Protein AF-A0A952DBK5-F1 (afdb_monomer_lite)

Radius of gyration: 50.49 Å; chains: 1; bounding box: 129×72×141 Å

Structure (mmCIF, N/CA/C/O backbone):
data_AF-A0A952DBK5-F1
#
_entry.id   AF-A0A952DBK5-F1
#
loop_
_atom_site.group_PDB
_atom_site.id
_atom_site.type_symbol
_atom_site.label_atom_id
_atom_site.label_alt_id
_atom_site.label_comp_id
_atom_site.label_asym_id
_atom_site.label_entity_id
_atom_site.label_seq_id
_atom_site.pdbx_PDB_ins_code
_atom_site.Cartn_x
_atom_site.Cartn_y
_atom_site.Cartn_z
_atom_site.occupancy
_atom_site.B_iso_or_equiv
_atom_site.auth_seq_id
_atom_site.auth_comp_id
_atom_site.auth_asym_id
_atom_site.auth_atom_id
_atom_site.pdbx_PDB_model_num
ATOM 1 N N . MET A 1 1 ? 66.108 43.628 -49.801 1.00 41.47 1 MET A N 1
ATOM 2 C CA . MET A 1 1 ? 64.699 44.074 -49.756 1.00 41.47 1 MET A CA 1
ATOM 3 C C . MET A 1 1 ? 63.829 42.826 -49.891 1.00 41.47 1 MET A C 1
ATOM 5 O O . MET A 1 1 ? 63.919 42.181 -50.929 1.00 41.47 1 MET A O 1
ATOM 9 N N . PRO A 1 2 ? 63.141 42.400 -48.818 1.00 45.59 2 PRO A N 1
ATOM 10 C CA . PRO A 1 2 ? 62.450 41.110 -48.731 1.00 45.59 2 PRO A CA 1
ATOM 11 C C . PRO A 1 2 ? 61.094 41.139 -49.450 1.00 45.59 2 PRO A C 1
ATOM 13 O O . PRO A 1 2 ? 60.357 42.114 -49.331 1.00 45.59 2 PRO A O 1
ATOM 16 N N . GLN A 1 3 ? 60.759 40.067 -50.173 1.00 47.12 3 GLN A N 1
ATOM 17 C CA . GLN A 1 3 ? 59.401 39.839 -50.665 1.00 47.12 3 GLN A CA 1
ATOM 18 C C . GLN A 1 3 ? 58.605 39.090 -49.595 1.00 47.12 3 GLN A C 1
ATOM 20 O O . GLN A 1 3 ? 58.976 37.994 -49.179 1.00 47.12 3 GLN A O 1
ATOM 25 N N . SER A 1 4 ? 57.529 39.719 -49.132 1.00 51.00 4 SER A N 1
ATOM 26 C CA . SER A 1 4 ? 56.553 39.157 -48.208 1.00 51.00 4 SER A CA 1
ATOM 27 C C . SER A 1 4 ? 55.756 38.054 -48.904 1.00 51.00 4 SER A C 1
ATOM 29 O O . SER A 1 4 ? 54.923 38.330 -49.764 1.00 51.00 4 SER A O 1
ATOM 31 N N . SER A 1 5 ? 55.987 36.798 -48.531 1.00 52.44 5 SER A N 1
ATOM 32 C CA . SER A 1 5 ? 55.077 35.703 -48.859 1.00 52.44 5 SER A CA 1
ATOM 33 C C . SER A 1 5 ? 53.849 35.800 -47.953 1.00 52.44 5 SER A C 1
ATOM 35 O O . SER A 1 5 ? 53.935 35.572 -46.747 1.00 52.44 5 SER A O 1
ATOM 37 N N . VAL A 1 6 ? 52.716 36.178 -48.542 1.00 47.66 6 VAL A N 1
ATOM 38 C CA . VAL A 1 6 ? 51.399 36.154 -47.902 1.00 47.66 6 VAL A CA 1
ATOM 39 C C . VAL A 1 6 ? 50.989 34.691 -47.728 1.00 47.66 6 VAL A C 1
ATOM 41 O O . VAL A 1 6 ? 50.649 34.013 -48.695 1.00 47.66 6 VAL A O 1
ATOM 44 N N . THR A 1 7 ? 51.055 34.198 -46.494 1.00 51.88 7 THR A N 1
ATOM 45 C CA . THR A 1 7 ? 50.475 32.915 -46.085 1.00 51.88 7 THR A CA 1
ATOM 46 C C . THR A 1 7 ? 48.958 33.009 -46.211 1.00 51.88 7 THR A C 1
ATOM 48 O O . THR A 1 7 ? 48.314 33.767 -45.491 1.00 51.88 7 THR A O 1
ATOM 51 N N . SER A 1 8 ? 48.379 32.260 -47.147 1.00 52.06 8 SER A N 1
ATOM 52 C CA . SER A 1 8 ? 46.935 32.046 -47.209 1.00 52.06 8 SER A CA 1
ATOM 53 C C . SER A 1 8 ? 46.523 31.146 -46.043 1.00 52.06 8 SER A C 1
ATOM 55 O O . SER A 1 8 ? 46.765 29.942 -46.066 1.00 52.06 8 SER A O 1
ATOM 57 N N . GLU A 1 9 ? 45.936 31.733 -45.003 1.00 45.31 9 GLU A N 1
ATOM 58 C CA . GLU A 1 9 ? 45.300 30.995 -43.914 1.00 45.31 9 GLU A CA 1
ATOM 59 C C . GLU A 1 9 ? 43.987 30.404 -44.441 1.00 45.31 9 GLU A C 1
ATOM 61 O O . GLU A 1 9 ? 42.985 31.089 -44.643 1.00 45.31 9 GLU A O 1
ATOM 66 N N . GLN A 1 10 ? 44.040 29.119 -44.772 1.00 49.84 10 GLN A N 1
ATOM 67 C CA . GLN A 1 10 ? 42.889 28.342 -45.198 1.00 49.84 10 GLN A CA 1
ATOM 68 C C . GLN A 1 10 ? 42.014 28.075 -43.958 1.00 49.84 10 GLN A C 1
ATOM 70 O O . GLN A 1 10 ? 42.530 27.543 -42.972 1.00 49.84 10 GLN A O 1
ATOM 75 N N . PRO A 1 11 ? 40.717 28.437 -43.957 1.00 48.66 11 PRO A N 1
ATOM 76 C CA . PRO A 1 11 ? 39.858 28.239 -42.798 1.00 48.66 11 PRO A CA 1
ATOM 77 C C . PRO A 1 11 ? 39.737 26.742 -42.514 1.00 48.66 11 PRO A C 1
ATOM 79 O O . PRO A 1 11 ? 39.247 25.975 -43.347 1.00 48.66 11 PRO A O 1
ATOM 82 N N . GLY A 1 12 ? 40.217 26.328 -41.340 1.00 51.00 12 GLY A N 1
ATOM 83 C CA . GLY A 1 12 ? 40.096 24.959 -40.863 1.00 51.00 12 GLY A CA 1
ATOM 84 C C . GLY A 1 12 ? 38.629 24.552 -40.838 1.00 51.00 12 GLY A C 1
ATOM 85 O O . GLY A 1 12 ? 37.838 25.072 -40.054 1.00 51.00 12 GLY A O 1
ATOM 86 N N . THR A 1 13 ? 38.253 23.619 -41.707 1.00 47.03 13 THR A N 1
ATOM 87 C CA . THR A 1 13 ? 36.990 22.895 -41.587 1.00 47.03 13 THR A CA 1
ATOM 88 C C . THR A 1 13 ? 36.955 22.237 -40.207 1.00 47.03 13 THR A C 1
ATOM 90 O O . THR A 1 13 ? 37.884 21.483 -39.903 1.00 47.03 13 THR A O 1
ATOM 93 N N . PRO A 1 14 ? 35.939 22.486 -39.361 1.00 57.50 14 PRO A N 1
ATOM 94 C CA . PRO A 1 14 ? 35.816 21.773 -38.100 1.00 57.50 14 PRO A CA 1
ATOM 95 C C . PRO A 1 14 ? 35.666 20.285 -38.416 1.00 57.50 14 PRO A C 1
ATOM 97 O O . PRO A 1 14 ? 34.669 19.862 -39.003 1.00 57.50 14 PRO A O 1
ATOM 100 N N . THR A 1 15 ? 36.682 19.493 -38.074 1.00 53.06 15 THR A N 1
ATOM 101 C CA . THR A 1 15 ? 36.635 18.035 -38.173 1.00 53.06 15 THR A CA 1
ATOM 102 C C . THR A 1 15 ? 35.393 17.562 -37.418 1.00 53.06 15 THR A C 1
ATOM 104 O O . THR A 1 15 ? 35.263 17.886 -36.232 1.00 53.06 15 THR A O 1
ATOM 107 N N . PRO A 1 16 ? 34.462 16.825 -38.048 1.00 56.53 16 PRO A N 1
ATOM 108 C CA . PRO A 1 16 ? 33.326 16.272 -37.332 1.00 56.53 16 PRO A CA 1
ATOM 109 C C . PRO A 1 16 ? 33.882 15.333 -36.265 1.00 56.53 16 PRO A C 1
ATOM 111 O O . PRO A 1 16 ? 34.469 14.302 -36.589 1.00 56.53 16 PRO A O 1
ATOM 114 N N . GLN A 1 17 ? 33.748 15.701 -34.991 1.00 52.59 17 GLN A N 1
ATOM 115 C CA . GLN A 1 17 ? 33.993 14.775 -33.893 1.00 52.59 17 GLN A CA 1
ATOM 116 C C . GLN A 1 17 ? 33.041 13.599 -34.110 1.00 52.59 17 GLN A C 1
ATOM 118 O O . GLN A 1 17 ? 31.820 13.747 -34.004 1.00 52.59 17 GLN A O 1
ATOM 123 N N . ALA A 1 18 ? 33.595 12.459 -34.519 1.00 52.66 18 ALA A N 1
ATOM 124 C CA . ALA A 1 18 ? 32.842 11.236 -34.710 1.00 52.66 18 ALA A CA 1
ATOM 125 C C . ALA A 1 18 ? 32.194 10.890 -33.368 1.00 52.66 18 ALA A C 1
ATOM 127 O O . ALA A 1 18 ? 32.879 10.507 -32.423 1.00 52.66 18 ALA A O 1
ATOM 128 N N . ARG A 1 19 ? 30.875 11.077 -33.262 1.00 57.06 19 ARG A N 1
ATOM 129 C CA . ARG A 1 19 ? 30.111 10.597 -32.112 1.00 57.06 19 ARG A CA 1
ATOM 130 C C . ARG A 1 19 ? 30.217 9.077 -32.148 1.00 57.06 19 ARG A C 1
ATOM 132 O O . ARG A 1 19 ? 29.571 8.441 -32.979 1.00 57.06 19 ARG A O 1
ATOM 139 N N . THR A 1 20 ? 31.075 8.501 -31.315 1.00 68.06 20 THR A N 1
ATOM 140 C CA . THR A 1 20 ? 31.113 7.055 -31.098 1.00 68.06 20 THR A CA 1
ATOM 141 C C . THR A 1 20 ? 29.721 6.620 -30.662 1.00 68.06 20 THR A C 1
ATOM 143 O O . THR A 1 20 ? 29.175 7.160 -29.699 1.00 68.06 20 THR A O 1
ATOM 146 N N . ALA A 1 21 ? 29.110 5.708 -31.420 1.00 71.44 21 ALA A N 1
ATOM 147 C CA . ALA A 1 21 ? 27.823 5.139 -31.048 1.00 71.44 21 ALA A CA 1
ATOM 148 C C . ALA A 1 21 ? 27.949 4.466 -29.667 1.00 71.44 21 ALA A C 1
ATOM 150 O O . ALA A 1 21 ? 28.986 3.849 -29.405 1.00 71.44 21 ALA A O 1
ATOM 151 N N . PRO A 1 22 ? 26.935 4.586 -28.791 1.00 74.00 22 PRO A N 1
ATOM 152 C CA . PRO A 1 22 ? 26.974 3.967 -27.473 1.00 74.00 22 PRO A CA 1
ATOM 153 C C . PRO A 1 22 ? 27.148 2.452 -27.607 1.00 74.00 22 PRO A C 1
ATOM 155 O O . PRO A 1 22 ? 26.517 1.805 -28.446 1.00 74.00 22 PRO A O 1
ATOM 158 N N . SER A 1 23 ? 28.031 1.896 -26.786 1.00 81.19 23 SER A N 1
ATOM 159 C CA . SER A 1 23 ? 28.323 0.468 -26.732 1.00 81.19 23 SER A CA 1
ATOM 160 C C . SER A 1 23 ? 27.114 -0.335 -26.240 1.00 81.19 23 SER A C 1
ATOM 162 O O . SER A 1 23 ? 26.225 0.177 -25.555 1.00 81.19 23 SER A O 1
ATOM 164 N N . ALA A 1 24 ? 27.081 -1.633 -26.553 1.00 77.69 24 ALA A N 1
ATOM 165 C CA . ALA A 1 24 ? 25.995 -2.518 -26.130 1.00 77.69 24 ALA A CA 1
ATOM 166 C C . ALA A 1 24 ? 25.825 -2.568 -24.595 1.00 77.69 24 ALA A C 1
ATOM 168 O O . ALA A 1 24 ? 24.696 -2.656 -24.109 1.00 77.69 24 ALA A O 1
ATOM 169 N N . THR A 1 25 ? 26.922 -2.440 -23.841 1.00 77.00 25 THR A N 1
ATOM 170 C CA . THR A 1 25 ? 26.925 -2.368 -22.372 1.00 77.00 25 THR A CA 1
ATOM 171 C C . THR A 1 25 ? 26.320 -1.060 -21.864 1.00 77.00 25 THR A C 1
ATOM 173 O O . THR A 1 25 ? 25.409 -1.105 -21.044 1.00 77.00 25 THR A O 1
ATOM 176 N N . GLU A 1 26 ? 26.726 0.096 -22.401 1.00 79.44 26 GLU A N 1
ATOM 177 C CA . GLU A 1 26 ? 26.141 1.401 -22.033 1.00 79.44 26 GLU A CA 1
ATOM 178 C C . GLU A 1 26 ? 24.639 1.445 -22.346 1.00 79.44 26 GLU A C 1
ATOM 180 O O . GLU A 1 26 ? 23.822 1.925 -21.561 1.00 79.44 26 GLU A O 1
ATOM 185 N N . MET A 1 27 ? 24.251 0.872 -23.486 1.00 79.12 27 MET A N 1
ATOM 186 C CA . MET A 1 27 ? 22.856 0.714 -23.877 1.00 79.12 27 MET A CA 1
ATOM 187 C C . MET A 1 27 ? 22.092 -0.198 -22.900 1.00 79.12 27 MET A C 1
ATOM 189 O O . MET A 1 27 ? 20.950 0.102 -22.541 1.00 79.12 27 MET A O 1
ATOM 193 N N . TYR A 1 28 ? 22.674 -1.315 -22.468 1.00 81.25 28 TYR A N 1
ATOM 194 C CA . TYR A 1 28 ? 22.063 -2.204 -21.476 1.00 81.25 28 TYR A CA 1
ATOM 195 C C . TYR A 1 28 ? 21.898 -1.518 -20.111 1.00 81.25 28 TYR A C 1
ATOM 197 O O . TYR A 1 28 ? 20.816 -1.572 -19.521 1.00 81.25 28 TYR A O 1
ATOM 205 N N . GLU A 1 29 ? 22.926 -0.817 -19.635 1.00 84.19 29 GLU A N 1
ATOM 206 C CA . GLU A 1 29 ? 22.889 -0.077 -18.372 1.00 84.19 29 GLU A CA 1
ATOM 207 C C . GLU A 1 29 ? 21.836 1.031 -18.390 1.00 84.19 29 GLU A C 1
ATOM 209 O O . GLU A 1 29 ? 21.022 1.113 -17.467 1.00 84.19 29 GLU A O 1
ATOM 214 N N . ALA A 1 30 ? 21.771 1.817 -19.468 1.00 83.38 30 ALA A N 1
ATOM 215 C CA . ALA A 1 30 ? 20.749 2.845 -19.643 1.00 83.38 30 ALA A CA 1
ATOM 216 C C . ALA A 1 30 ? 19.327 2.257 -19.603 1.00 83.38 30 ALA A C 1
ATOM 218 O O . ALA A 1 30 ? 18.443 2.812 -18.949 1.00 83.38 30 ALA A O 1
ATOM 219 N N . ALA A 1 31 ? 19.103 1.101 -20.240 1.00 84.56 31 ALA A N 1
ATOM 220 C CA . ALA A 1 31 ? 17.812 0.413 -20.193 1.00 84.56 31 ALA A CA 1
ATOM 221 C C . ALA A 1 31 ? 17.479 -0.098 -18.777 1.00 84.56 31 ALA A C 1
ATOM 223 O O . ALA A 1 31 ? 16.333 -0.010 -18.333 1.00 84.56 31 ALA A O 1
ATOM 224 N N . ARG A 1 32 ? 18.484 -0.579 -18.031 1.00 86.31 32 ARG A N 1
ATOM 225 C CA . ARG A 1 32 ? 18.319 -1.012 -16.637 1.00 86.31 32 ARG A CA 1
ATOM 226 C C . ARG A 1 32 ? 17.950 0.153 -15.719 1.00 86.31 32 ARG A C 1
ATOM 228 O O . ARG A 1 32 ? 17.080 -0.008 -14.865 1.00 86.31 32 ARG A O 1
ATOM 235 N N . LEU A 1 33 ? 18.599 1.305 -15.894 1.00 89.25 33 LEU A N 1
ATOM 236 C CA . LEU A 1 33 ? 18.306 2.526 -15.142 1.00 89.25 33 LEU A CA 1
ATOM 237 C C . LEU A 1 33 ? 16.891 3.030 -15.434 1.00 89.25 33 LEU A C 1
ATOM 239 O O . LEU A 1 33 ? 16.133 3.257 -14.496 1.00 89.25 33 LEU A O 1
ATOM 243 N N . ALA A 1 34 ? 16.508 3.105 -16.712 1.00 87.31 34 ALA A N 1
ATOM 244 C CA . ALA A 1 34 ? 15.161 3.504 -17.115 1.00 87.31 34 ALA A CA 1
ATOM 245 C C . ALA A 1 34 ? 14.085 2.597 -16.499 1.00 87.31 34 ALA A C 1
ATOM 247 O O . ALA A 1 34 ? 13.084 3.079 -15.977 1.00 87.31 34 ALA A O 1
ATOM 248 N N . ARG A 1 35 ? 14.309 1.278 -16.479 1.00 90.12 35 ARG A N 1
ATOM 249 C CA . ARG A 1 35 ? 13.392 0.336 -15.825 1.00 90.12 35 ARG A CA 1
ATOM 250 C C . ARG A 1 35 ? 13.273 0.580 -14.321 1.00 90.12 35 ARG A C 1
ATOM 252 O O . ARG A 1 35 ? 12.174 0.504 -13.780 1.00 90.12 35 ARG A O 1
ATOM 259 N N . ASN A 1 36 ? 14.393 0.801 -13.637 1.00 92.38 36 ASN A N 1
ATOM 260 C CA . ASN A 1 36 ? 14.378 1.047 -12.197 1.00 92.38 36 ASN A CA 1
ATOM 261 C C . ASN A 1 36 ? 13.592 2.325 -11.870 1.00 92.38 36 ASN A C 1
ATOM 263 O O . ASN A 1 36 ? 12.787 2.316 -10.948 1.00 92.38 36 ASN A O 1
ATOM 267 N N . GLU A 1 37 ? 13.768 3.374 -12.672 1.00 94.25 37 GLU A N 1
ATOM 268 C CA . GLU A 1 37 ? 13.006 4.617 -12.548 1.00 94.25 37 GLU A CA 1
ATOM 269 C C . GLU A 1 37 ? 11.499 4.393 -12.752 1.00 94.25 37 GLU A C 1
ATOM 271 O O . GLU A 1 37 ? 10.696 4.800 -11.918 1.00 94.25 37 GLU A O 1
ATOM 276 N N . LEU A 1 38 ? 11.100 3.655 -13.794 1.00 94.31 38 LEU A N 1
ATOM 277 C CA . LEU A 1 38 ? 9.687 3.328 -14.029 1.00 94.31 38 LEU A CA 1
ATOM 278 C C . LEU A 1 38 ? 9.060 2.527 -12.876 1.00 94.31 38 LEU A C 1
ATOM 280 O O . LEU A 1 38 ? 7.894 2.732 -12.546 1.00 94.31 38 LEU A O 1
ATOM 284 N N . ARG A 1 39 ? 9.822 1.629 -12.240 1.00 94.62 39 ARG A N 1
ATOM 285 C CA . ARG A 1 39 ? 9.360 0.887 -11.053 1.00 94.62 39 ARG A CA 1
ATOM 286 C C . ARG A 1 39 ? 9.153 1.808 -9.854 1.00 94.62 39 ARG A C 1
ATOM 288 O O . ARG A 1 39 ? 8.128 1.697 -9.193 1.00 94.62 39 ARG A O 1
ATOM 295 N N . ASN A 1 40 ? 10.063 2.755 -9.627 1.00 96.31 40 ASN A N 1
ATOM 296 C CA . ASN A 1 40 ? 9.891 3.759 -8.575 1.00 96.31 40 ASN A CA 1
ATOM 297 C C . ASN A 1 40 ? 8.619 4.591 -8.815 1.00 96.31 40 ASN A C 1
ATOM 299 O O . ASN A 1 40 ? 7.812 4.764 -7.904 1.00 96.31 40 ASN A O 1
ATOM 303 N N . GLN A 1 41 ? 8.386 5.027 -10.057 1.00 96.50 41 GLN A N 1
ATOM 304 C CA . GLN A 1 41 ? 7.171 5.759 -10.433 1.00 96.50 41 GLN A CA 1
ATOM 305 C C . GLN A 1 41 ? 5.901 4.922 -10.224 1.00 96.50 41 GLN A C 1
ATOM 307 O O . GLN A 1 41 ? 4.891 5.432 -9.737 1.00 96.50 41 GLN A O 1
ATOM 312 N N . GLN A 1 42 ? 5.939 3.626 -10.550 1.00 97.38 42 GLN A N 1
ATOM 313 C CA . GLN A 1 42 ? 4.831 2.709 -10.282 1.00 97.38 42 GLN A CA 1
ATOM 314 C C . GLN A 1 42 ? 4.528 2.625 -8.779 1.00 97.38 42 GLN A C 1
ATOM 316 O O . GLN A 1 42 ? 3.362 2.702 -8.384 1.00 97.38 42 GLN A O 1
ATOM 321 N N . ASP A 1 43 ? 5.555 2.493 -7.939 1.00 96.81 43 ASP A N 1
ATOM 322 C CA . ASP A 1 43 ? 5.400 2.408 -6.486 1.00 96.81 43 ASP A CA 1
ATOM 323 C C . ASP A 1 43 ? 4.791 3.688 -5.896 1.00 96.81 43 ASP A C 1
ATOM 325 O O . ASP A 1 43 ? 3.889 3.616 -5.048 1.00 96.81 43 ASP A O 1
ATOM 329 N N . GLU A 1 44 ? 5.223 4.854 -6.381 1.00 97.19 44 GLU A N 1
ATOM 330 C CA . GLU A 1 44 ? 4.662 6.156 -6.009 1.00 97.19 44 GLU A CA 1
ATOM 331 C C . GLU A 1 44 ? 3.183 6.271 -6.400 1.00 97.19 44 GLU A C 1
ATOM 333 O O . GLU A 1 44 ? 2.345 6.601 -5.552 1.00 97.19 44 GLU A O 1
ATOM 338 N N . LEU A 1 45 ? 2.832 5.909 -7.639 1.00 97.38 45 LEU A N 1
ATOM 339 C CA . LEU A 1 45 ? 1.444 5.909 -8.115 1.00 97.38 45 LEU A CA 1
ATOM 340 C C . LEU A 1 45 ? 0.566 4.938 -7.314 1.00 97.38 45 LEU A C 1
ATOM 342 O O . LEU A 1 45 ? -0.568 5.263 -6.956 1.00 97.38 45 LEU A O 1
ATOM 346 N N . GLN A 1 46 ? 1.081 3.754 -6.973 1.00 97.75 46 GLN A N 1
ATOM 347 C CA . GLN A 1 46 ? 0.368 2.788 -6.132 1.00 97.75 46 GLN A CA 1
ATOM 348 C C . GLN A 1 46 ? 0.169 3.316 -4.705 1.00 97.75 46 GLN A C 1
ATOM 350 O O . GLN A 1 46 ? -0.876 3.075 -4.092 1.00 97.75 46 GLN A O 1
ATOM 355 N N . ALA A 1 47 ? 1.144 4.044 -4.156 1.00 97.94 47 ALA A N 1
ATOM 356 C CA . ALA A 1 47 ? 1.008 4.692 -2.857 1.00 97.94 47 ALA A CA 1
ATOM 357 C C . ALA A 1 47 ? -0.052 5.800 -2.883 1.00 97.94 47 ALA A C 1
ATOM 359 O O . ALA A 1 47 ? -0.896 5.856 -1.985 1.00 97.94 47 ALA A O 1
ATOM 360 N N . GLU A 1 48 ? -0.059 6.637 -3.920 1.00 97.50 48 GLU A N 1
ATOM 361 C CA . GLU A 1 48 ? -1.067 7.681 -4.109 1.00 97.50 48 GLU A CA 1
ATOM 362 C C . GLU A 1 48 ? -2.470 7.085 -4.270 1.00 97.50 48 GLU A C 1
ATOM 364 O O . GLU A 1 48 ? -3.404 7.479 -3.569 1.00 97.50 48 GLU A O 1
ATOM 369 N N . ARG A 1 49 ? -2.601 6.037 -5.084 1.00 97.94 49 ARG A N 1
ATOM 370 C CA . ARG A 1 49 ? -3.841 5.275 -5.252 1.00 97.94 49 ARG A CA 1
ATOM 371 C C . ARG A 1 49 ? -4.386 4.752 -3.924 1.00 97.94 49 ARG A C 1
ATOM 373 O O . ARG A 1 49 ? -5.582 4.876 -3.658 1.00 97.94 49 ARG A O 1
ATOM 380 N N . ARG A 1 50 ? -3.530 4.185 -3.062 1.00 98.06 50 ARG A N 1
ATOM 381 C CA . ARG A 1 50 ? -3.932 3.736 -1.714 1.00 98.06 50 ARG A CA 1
ATOM 382 C C . ARG A 1 50 ? -4.450 4.897 -0.862 1.00 98.06 50 ARG A C 1
ATOM 384 O O . ARG A 1 50 ? -5.469 4.731 -0.197 1.00 98.06 50 ARG A O 1
ATOM 391 N N . ARG A 1 51 ? -3.797 6.064 -0.915 1.00 97.62 51 ARG A N 1
ATOM 392 C CA . ARG A 1 51 ? -4.235 7.273 -0.192 1.00 97.62 51 ARG A CA 1
ATOM 393 C C . ARG A 1 51 ? -5.599 7.763 -0.678 1.00 97.62 51 ARG A C 1
ATOM 395 O O . ARG A 1 51 ? -6.467 8.009 0.151 1.00 97.62 51 ARG A O 1
ATOM 402 N N . VAL A 1 52 ? -5.822 7.835 -1.992 1.00 97.00 52 VAL A N 1
ATOM 403 C CA . VAL A 1 52 ? -7.115 8.255 -2.565 1.00 97.00 52 VAL A CA 1
ATOM 404 C C . VAL A 1 52 ? -8.234 7.287 -2.170 1.00 97.00 52 VAL A C 1
ATOM 406 O O . VAL A 1 52 ? -9.312 7.720 -1.775 1.00 97.00 52 VAL A O 1
ATOM 409 N N . ARG A 1 53 ? -7.980 5.971 -2.187 1.00 97.50 53 ARG A N 1
ATOM 410 C CA . ARG A 1 53 ? -8.970 4.971 -1.738 1.00 97.50 53 ARG A CA 1
ATOM 411 C C . ARG A 1 53 ? -9.307 5.080 -0.252 1.00 97.50 53 ARG A C 1
ATOM 413 O O . ARG A 1 53 ? -10.437 4.783 0.128 1.00 97.50 53 ARG A O 1
ATOM 420 N N . GLU A 1 54 ? -8.349 5.477 0.583 1.00 97.00 54 GLU A N 1
ATOM 421 C CA . GLU A 1 54 ? -8.616 5.773 1.994 1.00 97.00 54 GLU A CA 1
ATOM 422 C C . GLU A 1 54 ? -9.479 7.029 2.139 1.00 97.00 54 GLU A C 1
ATOM 424 O O . GLU A 1 54 ? -10.469 7.008 2.864 1.00 97.00 54 GLU A O 1
ATOM 429 N N . GLN A 1 55 ? -9.165 8.083 1.380 1.00 95.06 55 GLN A N 1
ATOM 430 C CA . GLN A 1 55 ? -9.941 9.323 1.375 1.00 95.06 55 GLN A CA 1
ATOM 431 C C . GLN A 1 55 ? -11.399 9.081 0.974 1.00 95.06 55 GLN A C 1
ATOM 433 O O . GLN A 1 55 ? -12.286 9.551 1.679 1.00 95.06 55 GLN A O 1
ATOM 438 N N . ILE A 1 56 ? -11.643 8.278 -0.069 1.00 95.69 56 ILE A N 1
ATOM 439 C CA . ILE A 1 56 ? -12.992 7.860 -0.495 1.00 95.69 56 ILE A CA 1
ATOM 440 C C . ILE A 1 56 ? -13.740 7.142 0.636 1.00 95.69 56 ILE A C 1
ATOM 442 O O . ILE A 1 56 ? -14.920 7.386 0.856 1.00 95.69 56 ILE A O 1
ATOM 446 N N . ARG A 1 57 ? -13.068 6.255 1.383 1.00 93.56 57 ARG A N 1
ATOM 447 C CA . ARG A 1 57 ? -13.697 5.555 2.517 1.00 93.56 57 ARG A CA 1
ATOM 448 C C . ARG A 1 57 ? -14.039 6.493 3.674 1.00 93.56 57 ARG A C 1
ATOM 450 O O . ARG A 1 57 ? -14.981 6.216 4.408 1.00 93.56 57 ARG A O 1
ATOM 457 N N . SER A 1 58 ? -13.275 7.569 3.838 1.00 93.62 58 SER A N 1
ATOM 458 C CA . SER A 1 58 ? -13.488 8.571 4.887 1.00 93.62 58 SER A CA 1
ATOM 459 C C . SER A 1 58 ? -14.404 9.733 4.482 1.00 93.62 58 SER A C 1
ATOM 461 O O . SER A 1 58 ? -14.824 10.494 5.352 1.00 93.62 58 SER A O 1
ATOM 463 N N . SER A 1 59 ? -14.709 9.904 3.190 1.00 91.81 59 SER A N 1
ATOM 464 C CA . SER A 1 59 ? -15.521 11.022 2.705 1.00 91.81 59 SER A CA 1
ATOM 465 C C . SER A 1 59 ? -17.005 10.795 2.980 1.00 91.81 59 SER A C 1
ATOM 467 O O . SER A 1 59 ? -17.557 9.750 2.651 1.00 91.81 59 SER A O 1
ATOM 469 N N . THR A 1 60 ? -17.669 11.799 3.549 1.00 89.62 60 THR A N 1
ATOM 470 C CA . THR A 1 60 ? -19.097 11.763 3.904 1.00 89.62 60 THR A CA 1
ATOM 471 C C . THR A 1 60 ? -20.016 12.422 2.866 1.00 89.62 60 THR A C 1
ATOM 473 O O . THR A 1 60 ? -21.231 12.269 2.960 1.00 89.62 60 THR A O 1
ATOM 476 N N . GLY A 1 61 ? -19.470 13.133 1.869 1.00 90.56 61 GLY A N 1
ATOM 477 C CA . GLY A 1 61 ? -20.229 13.817 0.811 1.00 90.56 61 GLY A CA 1
ATOM 478 C C . GLY A 1 61 ? -20.191 13.106 -0.550 1.00 90.56 61 GLY A C 1
ATOM 479 O O . GLY A 1 61 ? -19.131 12.677 -1.007 1.00 90.56 61 GLY A O 1
ATOM 480 N N . GLU A 1 62 ? -21.334 13.028 -1.245 1.00 85.19 62 GLU A N 1
ATOM 481 C CA . GLU A 1 62 ? -21.448 12.363 -2.561 1.00 85.19 62 GLU A CA 1
ATOM 482 C C . GLU A 1 62 ? -20.627 13.069 -3.658 1.00 85.19 62 GLU A C 1
ATOM 484 O O . GLU A 1 62 ? -19.973 12.415 -4.471 1.00 85.19 62 GLU A O 1
ATOM 489 N N . ALA A 1 63 ? -20.619 14.407 -3.672 1.00 84.38 63 ALA A N 1
ATOM 490 C CA . ALA A 1 63 ? -19.854 15.188 -4.648 1.00 84.38 63 ALA A CA 1
ATOM 491 C C . ALA A 1 63 ? -18.334 14.998 -4.480 1.00 84.38 63 ALA A C 1
ATOM 493 O O . ALA A 1 63 ? -17.624 14.804 -5.469 1.00 84.38 63 ALA A O 1
ATOM 494 N N . ASP A 1 64 ? -17.851 14.978 -3.234 1.00 89.62 64 ASP A N 1
ATOM 495 C CA . ASP A 1 64 ? -16.441 14.727 -2.918 1.00 89.62 64 ASP A CA 1
ATOM 496 C C . ASP A 1 64 ? -16.033 13.301 -3.302 1.00 89.62 64 ASP A C 1
ATOM 498 O O . ASP A 1 64 ? -14.975 13.094 -3.899 1.00 89.62 64 ASP A O 1
ATOM 502 N N . THR A 1 65 ? -16.913 12.328 -3.044 1.00 92.44 65 THR A N 1
ATOM 503 C CA . THR A 1 65 ? -16.713 10.925 -3.430 1.00 92.44 65 THR A CA 1
ATOM 504 C C . THR A 1 65 ? -16.539 10.798 -4.947 1.00 92.44 65 THR A C 1
ATOM 506 O O . THR A 1 65 ? -15.526 10.269 -5.403 1.00 92.44 65 THR A O 1
ATOM 509 N N . LYS A 1 66 ? -17.452 11.378 -5.742 1.00 93.75 66 LYS A N 1
ATOM 510 C CA . LYS A 1 66 ? -17.371 11.372 -7.216 1.00 93.75 66 LYS A CA 1
ATOM 511 C C . LYS A 1 66 ? -16.089 12.025 -7.744 1.00 93.75 66 LYS A C 1
ATOM 513 O O . LYS A 1 66 ? -15.482 11.529 -8.695 1.00 93.75 66 LYS A O 1
ATOM 518 N N . GLY A 1 67 ? -15.646 13.124 -7.130 1.00 94.56 67 GLY A N 1
ATOM 519 C CA . GLY A 1 67 ? -14.390 13.783 -7.500 1.00 94.56 67 GLY A CA 1
ATOM 520 C C . GLY A 1 67 ? -13.160 12.901 -7.252 1.00 94.56 67 GLY A C 1
ATOM 521 O O . GLY A 1 67 ? -12.259 12.830 -8.094 1.00 94.56 67 GLY A O 1
ATOM 522 N N . LEU A 1 68 ? -13.127 12.198 -6.118 1.00 96.31 68 LEU A N 1
ATOM 523 C CA . LEU A 1 68 ? -12.051 11.269 -5.770 1.00 96.31 68 LEU A CA 1
ATOM 524 C C . LEU A 1 68 ? -12.066 10.001 -6.637 1.00 96.31 68 LEU A C 1
ATOM 526 O O . LEU A 1 68 ? -11.000 9.529 -7.030 1.00 96.31 68 LEU A O 1
ATOM 530 N N . GLU A 1 69 ? -13.242 9.485 -6.996 1.00 95.06 69 GLU A N 1
ATOM 531 C CA . GLU A 1 69 ? -13.394 8.377 -7.951 1.00 95.06 69 GLU A CA 1
ATOM 532 C C . GLU A 1 69 ? -12.826 8.736 -9.331 1.00 95.06 69 GLU A C 1
ATOM 534 O O . GLU A 1 69 ? -12.096 7.943 -9.928 1.00 95.06 69 GLU A O 1
ATOM 539 N N . GLY A 1 70 ? -13.071 9.961 -9.810 1.00 96.44 70 GLY A N 1
ATOM 540 C CA . GLY A 1 70 ? -12.464 10.460 -11.047 1.00 96.44 70 GLY A CA 1
ATOM 541 C C . GLY A 1 70 ? -10.933 10.499 -10.982 1.00 96.44 70 GLY A C 1
ATOM 542 O O . GLY A 1 70 ? -10.257 10.076 -11.921 1.00 96.44 70 GLY A O 1
ATOM 543 N N . ARG A 1 71 ? -10.362 10.941 -9.852 1.00 95.69 71 ARG A N 1
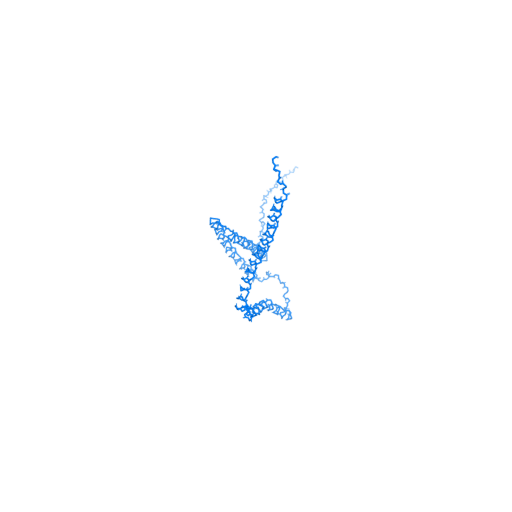ATOM 544 C CA . ARG A 1 71 ? -8.902 10.912 -9.632 1.00 95.69 71 ARG A CA 1
ATOM 545 C C . ARG A 1 71 ? -8.357 9.486 -9.595 1.00 95.69 71 ARG A C 1
ATOM 547 O O . ARG A 1 71 ? -7.300 9.231 -10.167 1.00 95.69 71 ARG A O 1
ATOM 554 N N . LEU A 1 72 ? -9.080 8.563 -8.962 1.00 97.06 72 LEU A N 1
ATOM 555 C CA . LEU A 1 72 ? -8.710 7.151 -8.906 1.00 97.06 72 LEU A CA 1
ATOM 556 C C . LEU A 1 72 ? -8.644 6.534 -10.310 1.00 97.06 72 LEU A C 1
ATOM 558 O O . LEU A 1 72 ? -7.663 5.867 -10.624 1.00 97.06 72 LEU A O 1
ATOM 562 N N . ALA A 1 73 ? -9.619 6.830 -11.174 1.00 95.88 73 ALA A N 1
ATOM 563 C CA . ALA A 1 73 ? -9.622 6.360 -12.559 1.00 95.88 73 ALA A CA 1
ATOM 564 C C . ALA A 1 73 ? -8.417 6.884 -13.365 1.00 95.88 73 ALA A C 1
ATOM 566 O O . ALA A 1 73 ? -7.804 6.137 -14.127 1.00 95.88 73 ALA A O 1
ATOM 567 N N . VAL A 1 74 ? -8.033 8.153 -13.171 1.00 97.00 74 VAL A N 1
ATOM 568 C CA . VAL A 1 74 ? -6.837 8.730 -13.812 1.00 97.00 74 VAL A CA 1
ATOM 569 C C . VAL A 1 74 ? -5.553 8.058 -13.312 1.00 97.00 74 VAL A C 1
ATOM 571 O O . VAL A 1 74 ? -4.664 7.778 -14.118 1.00 97.00 74 VAL A O 1
ATOM 574 N N . LEU A 1 75 ? -5.445 7.774 -12.009 1.00 97.56 75 LEU A N 1
ATOM 575 C CA . LEU A 1 75 ? -4.300 7.050 -11.441 1.00 97.56 75 LEU A CA 1
ATOM 576 C C . LEU A 1 75 ? -4.212 5.617 -11.974 1.00 97.56 75 LEU A C 1
ATOM 578 O O . LEU A 1 75 ? -3.130 5.192 -12.372 1.00 97.56 75 LEU A O 1
ATOM 582 N N . ASP A 1 76 ? -5.333 4.897 -12.037 1.00 97.31 76 ASP A N 1
ATOM 583 C CA . ASP A 1 76 ? -5.384 3.534 -12.577 1.00 97.31 76 ASP A CA 1
ATOM 584 C C . ASP A 1 76 ? -4.934 3.503 -14.052 1.00 97.31 76 ASP A C 1
ATOM 586 O O . ASP A 1 76 ? -4.148 2.639 -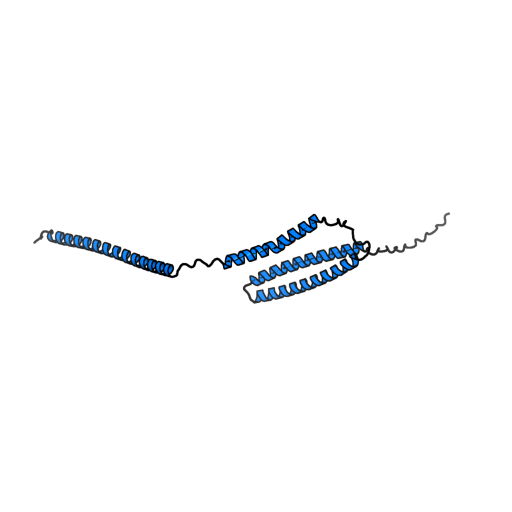14.443 1.00 97.31 76 ASP A O 1
ATOM 590 N N . ALA A 1 77 ? -5.346 4.488 -14.858 1.00 96.69 77 ALA A N 1
ATOM 591 C CA . ALA A 1 77 ? -4.894 4.616 -16.244 1.00 96.69 77 ALA A CA 1
ATOM 592 C C . ALA A 1 77 ? -3.380 4.884 -16.356 1.00 96.69 77 ALA A C 1
ATOM 594 O O . ALA A 1 77 ? -2.713 4.298 -17.209 1.00 96.69 77 ALA A O 1
ATOM 595 N N . ARG A 1 78 ? -2.818 5.735 -15.485 1.00 95.88 78 ARG A N 1
ATOM 596 C CA . ARG A 1 78 ? -1.368 6.007 -15.448 1.00 95.88 78 ARG A CA 1
ATOM 597 C C . ARG A 1 78 ? -0.559 4.784 -15.034 1.00 95.88 78 ARG A C 1
ATOM 599 O O . ARG A 1 78 ? 0.481 4.524 -15.627 1.00 95.88 78 ARG A O 1
ATOM 606 N N . ILE A 1 79 ? -1.037 4.029 -14.047 1.00 96.75 79 ILE A N 1
ATOM 607 C CA . ILE A 1 79 ? -0.396 2.782 -13.609 1.00 96.75 79 ILE A CA 1
ATOM 608 C C . ILE A 1 79 ? -0.335 1.787 -14.770 1.00 96.75 79 ILE A C 1
ATOM 610 O O . ILE A 1 79 ? 0.731 1.237 -15.035 1.00 96.75 79 ILE A O 1
ATOM 614 N N . ALA A 1 80 ? -1.438 1.610 -15.503 1.00 95.94 80 ALA A N 1
ATOM 615 C CA . ALA A 1 80 ? -1.475 0.716 -16.658 1.00 95.94 80 ALA A CA 1
ATOM 616 C C . ALA A 1 80 ? -0.490 1.139 -17.767 1.00 95.94 80 ALA A C 1
ATOM 618 O O . ALA A 1 80 ? 0.143 0.290 -18.397 1.00 95.94 80 ALA A O 1
ATOM 619 N N . ASP A 1 81 ? -0.329 2.446 -17.999 1.00 96.06 81 ASP A N 1
ATOM 620 C CA . ASP A 1 81 ? 0.651 2.956 -18.961 1.00 96.06 81 ASP A CA 1
ATOM 621 C C . ASP A 1 81 ? 2.097 2.690 -18.508 1.00 96.06 81 ASP A C 1
ATOM 623 O O . ASP A 1 81 ? 2.896 2.156 -19.279 1.00 96.06 81 ASP A O 1
ATOM 627 N N . VAL A 1 82 ? 2.422 2.956 -17.238 1.00 96.12 82 VAL A N 1
ATOM 628 C CA . VAL A 1 82 ? 3.750 2.663 -16.669 1.00 96.12 82 VAL A CA 1
ATOM 629 C C . VAL A 1 82 ? 4.059 1.165 -16.720 1.00 96.12 82 VAL A C 1
ATOM 631 O O . VAL A 1 82 ? 5.160 0.780 -17.108 1.00 96.12 82 VAL A O 1
ATOM 634 N N . GLU A 1 83 ? 3.093 0.297 -16.417 1.00 95.88 83 GLU A N 1
ATOM 635 C CA . GLU A 1 83 ? 3.255 -1.161 -16.524 1.00 95.88 83 GLU A CA 1
ATOM 636 C C . GLU A 1 83 ? 3.595 -1.601 -17.955 1.00 95.88 83 GLU A C 1
ATOM 638 O O . GLU A 1 83 ? 4.481 -2.438 -18.168 1.00 95.88 83 GLU A O 1
ATOM 643 N N . LYS A 1 84 ? 2.959 -0.986 -18.957 1.00 95.06 84 LYS A N 1
ATOM 644 C CA . LYS A 1 84 ? 3.283 -1.218 -20.369 1.00 95.06 84 LYS A CA 1
ATOM 645 C C . LYS A 1 84 ? 4.701 -0.751 -20.709 1.00 95.06 84 LYS A C 1
ATOM 647 O O . LYS A 1 84 ? 5.420 -1.459 -21.418 1.00 95.06 84 LYS A O 1
ATOM 652 N N . GLN A 1 85 ? 5.119 0.408 -20.201 1.00 92.31 85 GLN A N 1
ATOM 653 C CA . GLN A 1 85 ? 6.478 0.922 -20.398 1.00 92.31 85 GLN A CA 1
ATOM 654 C C . GLN A 1 85 ? 7.534 0.020 -19.742 1.00 92.31 85 GLN A C 1
ATOM 656 O O . GLN A 1 85 ? 8.560 -0.260 -20.362 1.00 92.31 85 GLN A O 1
ATOM 661 N N . ILE A 1 86 ? 7.268 -0.502 -18.538 1.00 90.38 86 ILE A N 1
ATOM 662 C CA . ILE A 1 86 ? 8.144 -1.467 -17.855 1.00 90.38 86 ILE A CA 1
ATOM 663 C C . ILE A 1 86 ? 8.301 -2.729 -18.705 1.00 90.38 86 ILE A C 1
ATOM 665 O O . ILE A 1 86 ? 9.425 -3.169 -18.934 1.00 90.38 86 ILE A O 1
ATOM 669 N N . SER A 1 87 ? 7.199 -3.274 -19.232 1.00 90.69 87 SER A N 1
ATOM 670 C CA . SER A 1 87 ? 7.248 -4.455 -20.101 1.00 90.69 87 SER A CA 1
ATOM 671 C C . SER A 1 87 ? 8.093 -4.215 -21.359 1.00 90.69 87 SER A C 1
ATOM 673 O O . SER A 1 87 ? 8.919 -5.055 -21.722 1.00 90.69 87 SER A O 1
ATOM 675 N N . ALA A 1 88 ? 7.950 -3.050 -21.997 1.00 88.06 88 ALA A N 1
ATOM 676 C CA . ALA A 1 88 ? 8.772 -2.675 -23.146 1.00 88.06 88 ALA A CA 1
ATOM 677 C C . ALA A 1 88 ? 10.260 -2.531 -22.770 1.00 88.06 88 ALA A C 1
ATOM 679 O O . ALA A 1 88 ? 11.132 -3.009 -23.499 1.00 88.06 88 ALA A O 1
ATOM 680 N N . ALA A 1 89 ? 10.563 -1.927 -21.617 1.00 84.88 89 ALA A N 1
ATOM 681 C CA . ALA A 1 89 ? 11.928 -1.800 -21.115 1.00 84.88 89 ALA A CA 1
ATOM 682 C C . ALA A 1 89 ? 12.560 -3.170 -20.811 1.00 84.88 89 ALA A C 1
ATOM 684 O O . ALA A 1 89 ? 13.714 -3.405 -21.172 1.00 84.88 89 ALA A O 1
ATOM 685 N N . ASP A 1 90 ? 11.804 -4.100 -20.221 1.00 84.81 90 ASP A N 1
ATOM 686 C CA . ASP A 1 90 ? 12.270 -5.462 -19.940 1.00 84.81 90 ASP A CA 1
ATOM 687 C C . ASP A 1 90 ? 12.610 -6.233 -21.225 1.00 84.81 90 ASP A C 1
ATOM 689 O O . ASP A 1 90 ? 13.626 -6.929 -21.266 1.00 84.81 90 ASP A O 1
ATOM 693 N N . GLN A 1 91 ? 11.843 -6.053 -22.307 1.00 86.50 91 GLN A N 1
ATOM 694 C CA . GLN A 1 91 ? 12.170 -6.645 -23.611 1.00 86.50 91 GLN A CA 1
ATOM 695 C C . GLN A 1 91 ? 13.486 -6.100 -24.183 1.00 86.50 91 GLN A C 1
ATOM 697 O O . GLN A 1 91 ? 14.286 -6.866 -24.720 1.00 86.50 91 GLN A O 1
ATOM 702 N N . VAL A 1 92 ? 13.751 -4.797 -24.035 1.00 81.25 92 VAL A N 1
ATOM 703 C CA . VAL A 1 92 ? 15.015 -4.181 -24.477 1.00 81.25 92 VAL A CA 1
ATOM 704 C C . VAL A 1 92 ? 16.197 -4.706 -23.663 1.00 81.25 92 VAL A C 1
ATOM 706 O O . VAL A 1 92 ? 17.241 -5.029 -24.233 1.00 81.25 92 VAL A O 1
ATOM 709 N N . VAL A 1 93 ? 16.040 -4.820 -22.342 1.00 81.38 93 VAL A N 1
ATOM 710 C CA . VAL A 1 93 ? 17.060 -5.386 -21.446 1.00 81.38 93 VAL A CA 1
ATOM 711 C C . VAL A 1 93 ? 17.344 -6.844 -21.816 1.00 81.38 93 VAL A C 1
ATOM 713 O O . VAL A 1 93 ? 18.508 -7.208 -21.969 1.00 81.38 93 VAL A O 1
ATOM 716 N N . ALA A 1 94 ? 16.305 -7.658 -22.029 1.00 78.75 94 ALA A N 1
ATOM 717 C CA . ALA A 1 94 ? 16.441 -9.062 -22.413 1.00 78.75 94 ALA A CA 1
ATOM 718 C C . ALA A 1 94 ? 17.115 -9.233 -23.786 1.00 78.75 94 ALA A C 1
ATOM 720 O O . ALA A 1 94 ? 18.045 -10.027 -23.918 1.00 78.75 94 ALA A O 1
ATOM 721 N N . ALA A 1 95 ? 16.708 -8.449 -24.790 1.00 79.50 95 ALA A N 1
ATOM 722 C CA . ALA A 1 95 ? 17.307 -8.484 -26.124 1.00 79.50 95 ALA A CA 1
ATOM 723 C C . ALA A 1 95 ? 18.796 -8.100 -26.105 1.00 79.50 95 ALA A C 1
ATOM 725 O O . ALA A 1 95 ? 19.599 -8.704 -26.813 1.00 79.50 95 ALA A O 1
ATOM 726 N N . ARG A 1 96 ? 19.183 -7.121 -25.274 1.00 76.06 96 ARG A N 1
ATOM 727 C CA . ARG A 1 96 ? 20.584 -6.686 -25.128 1.00 76.06 96 ARG A CA 1
ATOM 728 C C . ARG A 1 96 ? 21.420 -7.665 -24.302 1.00 76.06 96 ARG A C 1
ATOM 730 O O . ARG A 1 96 ? 22.578 -7.882 -24.634 1.00 76.06 96 ARG A O 1
ATOM 737 N N . ALA A 1 97 ? 20.839 -8.296 -23.282 1.00 70.94 97 ALA A N 1
ATOM 738 C CA . ALA A 1 97 ? 21.510 -9.319 -22.477 1.00 70.94 97 ALA A CA 1
ATOM 739 C C . ALA A 1 97 ? 21.825 -10.605 -23.265 1.00 70.94 97 ALA A C 1
ATOM 741 O O . ALA A 1 97 ? 22.759 -11.319 -22.912 1.00 70.94 97 ALA A O 1
ATOM 742 N N . ALA A 1 98 ? 21.076 -10.890 -24.336 1.00 71.69 98 ALA A N 1
ATOM 743 C CA . ALA A 1 98 ? 21.318 -12.029 -25.222 1.00 71.69 98 ALA A CA 1
ATOM 744 C C . ALA A 1 98 ? 22.520 -11.835 -26.173 1.00 71.69 98 ALA A C 1
ATOM 746 O O . ALA A 1 98 ? 22.907 -12.776 -26.868 1.00 71.69 98 ALA A O 1
ATOM 747 N N . VAL A 1 99 ? 23.118 -10.638 -26.220 1.00 72.31 99 VAL A N 1
ATOM 748 C CA . VAL A 1 99 ? 24.311 -10.361 -27.030 1.00 72.31 99 VAL A CA 1
ATOM 749 C C . VAL A 1 99 ? 25.562 -10.881 -26.298 1.00 72.31 99 VAL A C 1
ATOM 751 O O . VAL A 1 99 ? 25.826 -10.459 -25.166 1.00 72.31 99 VAL A O 1
ATOM 754 N N . PRO A 1 100 ? 26.369 -11.769 -26.915 1.00 58.62 100 PRO A N 1
ATOM 755 C CA . PRO A 1 100 ? 27.605 -12.267 -26.312 1.00 58.62 100 PRO A CA 1
ATOM 756 C C . PRO A 1 100 ? 28.550 -11.125 -25.904 1.00 58.62 100 PRO A C 1
ATOM 758 O O . PRO A 1 100 ? 28.881 -10.271 -26.722 1.00 58.62 100 PRO A O 1
ATOM 761 N N . GLY A 1 101 ? 28.985 -11.112 -24.638 1.00 65.25 101 GLY A N 1
ATOM 762 C CA . GLY A 1 101 ? 29.901 -10.101 -24.083 1.00 65.25 101 GLY A CA 1
ATOM 763 C C . GLY A 1 101 ? 29.247 -8.915 -23.355 1.00 65.25 101 GLY A C 1
ATOM 764 O O . GLY A 1 101 ? 29.975 -8.090 -22.812 1.00 65.25 101 GLY A O 1
ATOM 765 N N . VAL A 1 102 ? 27.909 -8.827 -23.298 1.00 63.69 102 VAL A N 1
ATOM 766 C CA . VAL A 1 102 ? 27.178 -7.732 -22.609 1.00 63.69 102 VAL A CA 1
ATOM 767 C C . VAL A 1 102 ? 26.936 -8.006 -21.116 1.00 63.69 102 VAL A C 1
ATOM 769 O O . VAL A 1 102 ? 26.744 -7.077 -20.333 1.00 63.69 102 VAL A O 1
ATOM 772 N N . ILE A 1 103 ? 26.989 -9.267 -20.681 1.00 57.91 103 ILE A N 1
ATOM 773 C CA . ILE A 1 103 ? 26.884 -9.618 -19.260 1.00 57.91 103 ILE A CA 1
ATOM 774 C C . ILE A 1 103 ? 28.241 -9.485 -18.555 1.00 57.91 103 ILE A C 1
ATOM 776 O O . ILE A 1 103 ? 29.216 -10.146 -18.911 1.00 57.91 103 ILE A O 1
ATOM 780 N N . VAL A 1 104 ? 28.295 -8.684 -17.488 1.00 57.25 104 VAL A N 1
ATOM 781 C CA . VAL A 1 104 ? 29.296 -8.886 -16.434 1.00 57.25 104 VAL A CA 1
ATOM 782 C C . VAL A 1 104 ? 28.984 -10.244 -15.813 1.00 57.25 104 VAL A C 1
ATOM 784 O O . VAL A 1 104 ? 27.930 -10.418 -15.203 1.00 57.25 104 VAL A O 1
ATOM 787 N N . ASN A 1 105 ? 29.879 -11.215 -15.999 1.00 53.97 105 ASN A N 1
ATOM 788 C CA . ASN A 1 105 ? 29.859 -12.465 -15.249 1.00 53.97 105 ASN A CA 1
ATOM 789 C C . ASN A 1 105 ? 30.014 -12.115 -13.762 1.00 53.97 105 ASN A C 1
ATOM 791 O O . ASN A 1 105 ? 31.127 -11.946 -13.271 1.00 53.97 105 ASN A O 1
ATOM 795 N N . THR A 1 106 ? 28.913 -12.012 -13.018 1.00 58.72 106 THR A N 1
ATOM 796 C CA . THR A 1 106 ? 28.983 -12.381 -11.605 1.00 58.72 106 THR A CA 1
ATOM 797 C C . THR A 1 106 ? 29.348 -13.859 -11.597 1.00 58.72 106 THR A C 1
ATOM 799 O O . THR A 1 106 ? 28.604 -14.630 -12.213 1.00 58.72 106 THR A O 1
ATOM 802 N N . PRO A 1 107 ? 30.482 -14.268 -11.000 1.00 57.16 107 PRO A N 1
ATOM 803 C CA . PRO A 1 107 ? 30.838 -15.675 -10.941 1.00 57.16 107 PRO A CA 1
ATOM 804 C C . PRO A 1 107 ? 29.656 -16.419 -10.328 1.00 57.16 107 PRO A C 1
ATOM 806 O O . PRO A 1 107 ? 29.261 -16.163 -9.192 1.00 57.16 107 PRO A O 1
ATOM 809 N N . SER A 1 108 ? 29.034 -17.276 -11.130 1.00 60.44 108 SER A N 1
ATOM 810 C CA . SER A 1 108 ? 27.999 -18.184 -10.668 1.00 60.44 108 SER A CA 1
ATOM 811 C C . SER A 1 108 ? 28.738 -19.247 -9.876 1.00 60.44 108 SER A C 1
ATOM 813 O O . SER A 1 108 ? 29.215 -20.234 -10.431 1.00 60.44 108 SER A O 1
ATOM 815 N N . THR A 1 109 ? 28.916 -19.010 -8.577 1.00 63.78 109 THR A N 1
ATOM 816 C CA . THR A 1 109 ? 29.284 -20.088 -7.666 1.00 63.78 109 THR A CA 1
ATOM 817 C C . THR A 1 109 ? 28.199 -21.154 -7.822 1.00 63.78 109 THR A C 1
ATOM 819 O O . THR A 1 109 ? 27.018 -20.812 -7.700 1.00 63.78 109 THR A O 1
ATOM 822 N N . PRO A 1 110 ? 28.540 -22.411 -8.156 1.00 70.56 110 PRO A N 1
ATOM 823 C 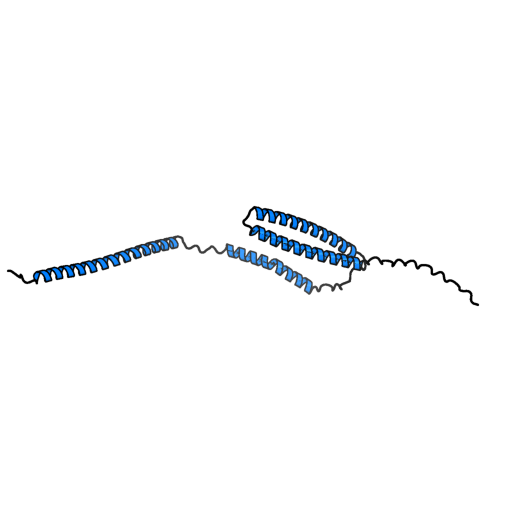CA . PRO A 1 110 ? 27.573 -23.497 -8.110 1.00 70.56 110 PRO A CA 1
ATOM 824 C C . PRO A 1 110 ? 26.913 -23.458 -6.735 1.00 70.56 110 PRO A C 1
ATOM 826 O O . PRO A 1 110 ? 27.622 -23.465 -5.729 1.00 70.56 110 PRO A O 1
ATOM 829 N N . ALA A 1 111 ? 25.587 -23.325 -6.698 1.00 67.31 111 ALA A N 1
ATOM 830 C CA . ALA A 1 111 ? 24.866 -23.236 -5.438 1.00 67.31 111 ALA A CA 1
ATOM 831 C C . ALA A 1 111 ? 25.208 -24.470 -4.594 1.00 67.31 111 ALA A C 1
ATOM 833 O O . ALA A 1 111 ? 25.107 -25.603 -5.076 1.00 67.31 111 ALA A O 1
ATOM 834 N N . ASP A 1 112 ? 25.670 -24.235 -3.367 1.00 76.75 112 ASP A N 1
ATOM 835 C CA . ASP A 1 112 ? 26.016 -25.308 -2.446 1.00 76.75 112 ASP A CA 1
ATOM 836 C C . ASP A 1 112 ? 24.753 -26.168 -2.245 1.00 76.75 112 ASP A C 1
ATOM 838 O O . ASP A 1 112 ? 23.691 -25.623 -1.924 1.00 76.75 112 ASP A O 1
ATOM 842 N N . PRO A 1 113 ? 24.804 -27.498 -2.449 1.00 77.44 113 PRO A N 1
ATOM 843 C CA . PRO A 1 113 ? 23.655 -28.369 -2.217 1.00 77.44 113 PRO A CA 1
ATOM 844 C C . PRO A 1 113 ? 23.005 -28.153 -0.842 1.00 77.44 113 PRO A C 1
ATOM 846 O O . PRO A 1 113 ? 21.787 -28.275 -0.712 1.00 77.44 113 PRO A O 1
ATOM 849 N N . THR A 1 114 ? 23.791 -27.786 0.174 1.00 76.56 114 THR A N 1
ATOM 850 C CA . THR A 1 114 ? 23.286 -27.472 1.517 1.00 76.56 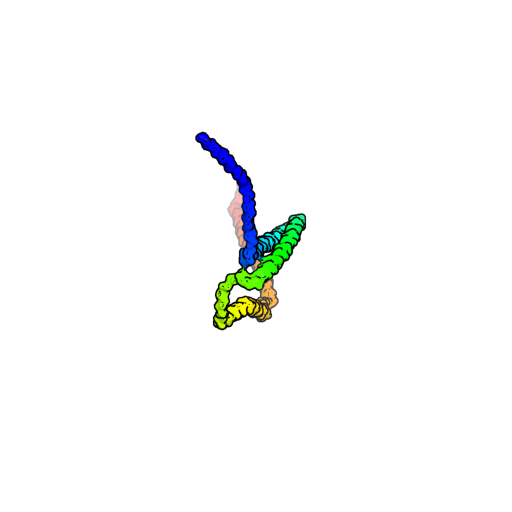114 THR A CA 1
ATOM 851 C C . THR A 1 114 ? 22.485 -26.167 1.560 1.00 76.56 114 THR A C 1
ATOM 853 O O . THR A 1 114 ? 21.465 -26.101 2.248 1.00 76.56 114 THR A O 1
ATOM 856 N N . GLU A 1 115 ? 22.870 -25.162 0.773 1.00 74.12 115 GLU A N 1
ATOM 857 C CA . GLU A 1 115 ? 22.163 -23.886 0.646 1.00 74.12 115 GLU A CA 1
ATOM 858 C C . GLU A 1 115 ? 20.841 -24.057 -0.109 1.00 74.12 115 GLU A C 1
ATOM 860 O O . GLU A 1 115 ? 19.816 -23.537 0.325 1.00 74.12 115 GLU A O 1
ATOM 865 N N . ILE A 1 116 ? 20.819 -24.865 -1.176 1.00 76.25 116 ILE A N 1
ATOM 866 C CA . ILE A 1 116 ? 19.588 -25.179 -1.923 1.00 76.25 116 ILE A CA 1
ATOM 867 C C . ILE A 1 116 ? 18.574 -25.889 -1.014 1.00 76.25 116 ILE A C 1
ATOM 869 O O . ILE A 1 116 ? 17.392 -25.532 -0.990 1.00 76.25 116 ILE A O 1
ATOM 873 N N . ILE A 1 117 ? 19.032 -26.875 -0.235 1.00 78.75 117 ILE A N 1
ATOM 874 C CA . ILE A 1 117 ? 18.186 -27.604 0.720 1.00 78.75 117 ILE A CA 1
ATOM 875 C C . ILE A 1 117 ? 17.697 -26.662 1.830 1.00 78.75 117 ILE A C 1
ATOM 877 O O . ILE A 1 117 ? 16.506 -26.658 2.152 1.00 78.75 117 ILE A O 1
ATOM 881 N N . GLY A 1 118 ? 18.583 -25.828 2.381 1.00 76.56 118 GLY A N 1
ATOM 882 C CA . GLY A 1 118 ? 18.247 -24.857 3.424 1.00 76.56 118 GLY A CA 1
ATOM 883 C C . GLY A 1 118 ? 17.245 -23.801 2.956 1.00 76.56 118 GLY A C 1
ATOM 884 O O . GLY A 1 118 ? 16.273 -23.514 3.655 1.00 76.56 118 GLY A O 1
ATOM 885 N N . MET A 1 119 ? 17.422 -23.274 1.745 1.00 79.38 119 MET A N 1
ATOM 886 C CA . MET A 1 119 ? 16.529 -22.283 1.147 1.00 79.38 119 MET A CA 1
ATOM 887 C C . MET A 1 119 ? 15.162 -22.893 0.819 1.00 79.38 119 MET A C 1
ATOM 889 O O . MET A 1 119 ? 14.137 -22.273 1.101 1.00 79.38 119 MET A O 1
ATOM 893 N N . GLY A 1 120 ? 15.121 -24.134 0.319 1.00 83.12 120 GLY A N 1
ATOM 894 C CA . GLY A 1 120 ? 13.872 -24.870 0.100 1.00 83.12 120 GLY A CA 1
ATOM 895 C C . GLY A 1 120 ? 13.108 -25.142 1.400 1.00 83.12 120 GLY A C 1
ATOM 896 O O . GLY A 1 120 ? 11.890 -24.945 1.463 1.00 83.12 120 GLY A O 1
ATOM 897 N N . MET A 1 121 ? 13.817 -25.528 2.464 1.00 80.62 121 MET A N 1
ATOM 898 C CA . MET A 1 121 ? 13.225 -25.751 3.785 1.00 80.62 121 MET A CA 1
ATOM 899 C C . MET A 1 121 ? 12.726 -24.440 4.410 1.00 80.62 121 MET A C 1
ATOM 901 O O . MET A 1 121 ? 11.594 -24.381 4.895 1.00 80.62 121 MET A O 1
ATOM 905 N N . GLY A 1 122 ? 13.523 -23.370 4.343 1.00 83.69 122 GLY A N 1
ATOM 906 C CA . GLY A 1 122 ? 13.154 -22.043 4.838 1.00 83.69 122 GLY A CA 1
ATOM 907 C C . GLY A 1 122 ? 11.947 -21.456 4.104 1.00 83.69 122 GLY A C 1
ATOM 908 O O . GLY A 1 122 ? 10.996 -21.002 4.741 1.00 83.69 122 GLY A O 1
ATOM 909 N N . PHE A 1 123 ? 11.931 -21.539 2.772 1.00 87.25 123 PHE A N 1
ATOM 910 C CA . PHE A 1 123 ? 10.806 -21.089 1.950 1.00 87.25 123 PHE A CA 1
ATOM 911 C C . PHE A 1 123 ? 9.524 -21.877 2.255 1.00 87.25 123 PHE A C 1
ATOM 913 O O . PHE A 1 123 ? 8.455 -21.287 2.421 1.00 87.25 123 PHE A O 1
ATOM 920 N N . SER A 1 124 ? 9.635 -23.200 2.417 1.00 86.75 124 SER A N 1
ATOM 921 C CA . SER A 1 124 ? 8.502 -24.058 2.788 1.00 86.75 124 SER A CA 1
ATOM 922 C C . SER A 1 124 ? 7.928 -23.693 4.157 1.00 86.75 124 SER A C 1
ATOM 924 O O . SER A 1 124 ? 6.709 -23.667 4.318 1.00 86.75 124 SER A O 1
ATOM 926 N N . LEU A 1 125 ? 8.774 -23.360 5.136 1.00 88.62 125 LEU A N 1
ATOM 927 C CA . LEU A 1 125 ? 8.320 -22.904 6.451 1.00 88.62 125 LEU A CA 1
ATOM 928 C C . LEU A 1 125 ? 7.581 -21.567 6.359 1.00 88.62 125 LEU A C 1
ATOM 930 O O . LEU A 1 125 ? 6.484 -21.452 6.897 1.00 88.62 125 LEU A O 1
ATOM 934 N N . VAL A 1 126 ? 8.122 -20.582 5.638 1.00 92.88 126 VAL A N 1
ATOM 935 C CA . VAL A 1 126 ? 7.469 -19.271 5.463 1.00 92.88 126 VAL A CA 1
ATOM 936 C C . VAL A 1 126 ? 6.104 -19.407 4.777 1.00 92.88 126 VAL A C 1
ATOM 938 O O . VAL A 1 126 ? 5.161 -18.708 5.148 1.00 92.88 126 VAL A O 1
ATOM 941 N N . LEU A 1 127 ? 5.971 -20.335 3.824 1.00 91.25 127 LEU A N 1
ATOM 942 C CA . LEU A 1 127 ? 4.732 -20.538 3.075 1.00 91.25 127 LEU A CA 1
ATOM 943 C C . LEU A 1 127 ? 3.693 -21.379 3.841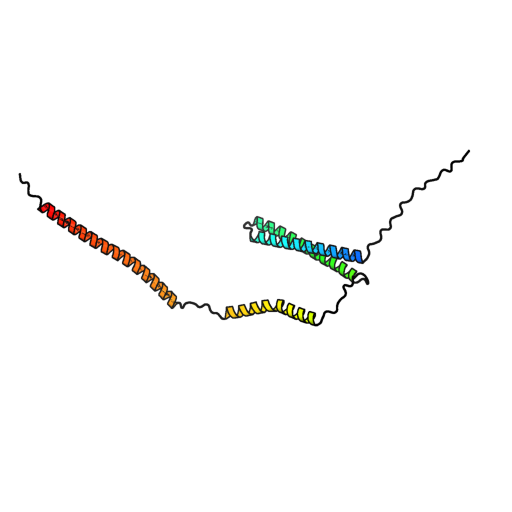 1.00 91.25 127 LEU A C 1
ATOM 945 O O . LEU A 1 127 ? 2.510 -21.038 3.858 1.00 91.25 127 LEU A O 1
ATOM 949 N N . LEU A 1 128 ? 4.111 -22.472 4.489 1.00 93.38 128 LEU A N 1
ATOM 950 C CA . LEU A 1 128 ? 3.196 -23.447 5.099 1.00 93.38 128 LEU A CA 1
ATOM 951 C C . LEU A 1 128 ? 2.843 -23.133 6.556 1.00 93.38 128 LEU A C 1
ATOM 953 O O . LEU A 1 128 ? 1.736 -23.453 6.994 1.00 93.38 128 LEU A O 1
ATOM 957 N N . LEU A 1 129 ? 3.734 -22.490 7.315 1.00 93.12 129 LEU A N 1
ATOM 958 C CA . LEU A 1 129 ? 3.504 -22.167 8.725 1.00 93.12 129 LEU A CA 1
ATOM 959 C C . LEU A 1 129 ? 2.254 -21.294 8.959 1.00 93.12 129 LEU A C 1
ATOM 961 O O . LEU A 1 129 ? 1.426 -21.692 9.784 1.00 93.12 129 LEU A O 1
ATOM 965 N N . PRO A 1 130 ? 2.025 -20.163 8.255 1.00 91.00 130 PRO A N 1
ATOM 966 C CA . PRO A 1 130 ? 0.827 -19.355 8.490 1.00 91.00 130 PRO A CA 1
ATOM 967 C C . PRO A 1 130 ? -0.463 -20.103 8.121 1.00 91.00 130 PRO A C 1
ATOM 969 O O . PRO A 1 130 ? -1.472 -19.963 8.815 1.00 91.00 130 PRO A O 1
ATOM 972 N N . ILE A 1 131 ? -0.426 -20.948 7.083 1.00 92.19 131 ILE A N 1
ATOM 973 C CA . ILE A 1 131 ? -1.561 -21.783 6.661 1.00 92.19 131 ILE A CA 1
ATOM 974 C C . ILE A 1 131 ? -1.873 -22.836 7.730 1.00 92.19 131 ILE A C 1
ATOM 976 O O . ILE A 1 131 ? -3.033 -23.007 8.110 1.00 92.19 131 ILE A O 1
ATOM 980 N N . SER A 1 132 ? -0.844 -23.500 8.258 1.00 93.38 132 SER A N 1
ATOM 981 C CA . SER A 1 132 ? -0.976 -24.485 9.334 1.00 93.38 132 SER A CA 1
ATOM 982 C C . SER A 1 132 ? -1.552 -23.852 10.607 1.00 93.38 132 SER A C 1
ATOM 984 O O . SER A 1 132 ? -2.523 -24.362 11.168 1.00 93.38 132 SER A O 1
ATOM 986 N N . ILE A 1 133 ? -1.057 -22.671 11.004 1.00 92.19 133 ILE A N 1
ATOM 987 C CA . ILE A 1 133 ? -1.593 -21.904 12.143 1.00 92.19 133 ILE A CA 1
ATOM 988 C C . ILE A 1 133 ? -3.062 -21.522 11.910 1.00 92.19 133 ILE A C 1
ATOM 990 O O . ILE A 1 133 ? -3.883 -21.628 12.826 1.00 92.19 133 ILE A O 1
ATOM 994 N N . ALA A 1 134 ? -3.421 -21.089 10.699 1.00 90.31 134 ALA A N 1
ATOM 995 C CA . ALA A 1 134 ? -4.797 -20.738 10.358 1.00 90.31 134 ALA A CA 1
ATOM 996 C C . ALA A 1 134 ? -5.740 -21.950 10.453 1.00 90.31 134 ALA A C 1
ATOM 998 O O . ALA A 1 134 ? -6.829 -21.836 11.023 1.00 90.31 134 ALA A O 1
ATOM 999 N N . TYR A 1 135 ? -5.318 -23.118 9.961 1.00 92.31 135 TYR A N 1
ATOM 1000 C CA . TYR A 1 135 ? -6.085 -24.361 10.077 1.00 92.31 135 TYR A CA 1
ATOM 1001 C C . TYR A 1 135 ? -6.207 -24.840 11.525 1.00 92.31 135 TYR A C 1
ATOM 1003 O O . TYR A 1 135 ? -7.312 -25.168 11.957 1.00 92.31 135 TYR A O 1
ATOM 1011 N N . ALA A 1 136 ? -5.121 -24.805 12.300 1.00 88.56 136 ALA A N 1
ATOM 1012 C CA . ALA A 1 136 ? -5.136 -25.159 13.718 1.00 88.56 136 ALA A CA 1
ATOM 1013 C C . ALA A 1 136 ? -6.117 -24.275 14.508 1.00 88.56 136 ALA A C 1
ATOM 1015 O O . ALA A 1 136 ? -6.984 -24.781 15.223 1.00 88.56 136 ALA A O 1
ATOM 1016 N N . ARG A 1 137 ? -6.070 -22.951 14.296 1.00 86.12 137 ARG A N 1
ATOM 1017 C CA . ARG A 1 137 ? -7.031 -22.006 14.893 1.00 86.12 137 ARG A CA 1
ATOM 1018 C C . ARG A 1 137 ? -8.467 -22.280 14.457 1.00 86.12 137 ARG A C 1
ATOM 1020 O O . ARG A 1 137 ? -9.382 -22.187 15.275 1.00 86.12 137 ARG A O 1
ATOM 1027 N N . ARG A 1 138 ? -8.682 -22.619 13.183 1.00 83.69 138 ARG A N 1
ATOM 1028 C CA . ARG A 1 138 ? -10.011 -22.937 12.643 1.00 83.69 138 ARG A CA 1
ATOM 1029 C C . ARG A 1 138 ? -10.591 -24.210 13.254 1.00 83.69 138 ARG A C 1
ATOM 1031 O O . ARG A 1 138 ? -11.799 -24.254 13.472 1.00 83.69 138 ARG A O 1
ATOM 1038 N N . LEU A 1 139 ? -9.765 -25.220 13.526 1.00 85.50 139 LEU A N 1
ATOM 1039 C CA . LEU A 1 139 ? -10.195 -26.437 14.212 1.00 85.50 139 LEU A CA 1
ATOM 1040 C C . LEU A 1 139 ? -10.531 -26.143 15.676 1.00 85.50 139 LEU A C 1
ATOM 1042 O O . LEU A 1 139 ? -11.640 -26.442 16.095 1.00 85.50 139 LEU A O 1
ATOM 1046 N N . TRP A 1 140 ? -9.658 -25.465 16.428 1.00 80.56 140 TRP A N 1
ATOM 1047 C CA . TRP A 1 140 ? -9.938 -25.143 17.835 1.00 80.56 140 TRP A CA 1
ATOM 1048 C C . TRP A 1 140 ? -11.175 -24.268 18.037 1.00 80.56 140 TRP A C 1
ATOM 1050 O O . TRP A 1 140 ? -11.972 -24.532 18.933 1.00 80.56 140 TRP A O 1
ATOM 1060 N N . LYS A 1 141 ? -11.400 -23.271 17.176 1.00 70.50 141 LYS A N 1
ATOM 1061 C CA . LYS A 1 141 ? -12.592 -22.416 17.275 1.00 70.50 141 LYS A CA 1
ATOM 1062 C C . LYS A 1 141 ? -13.895 -23.159 16.942 1.00 70.50 141 LYS A C 1
ATOM 1064 O O . LYS A 1 141 ? -14.965 -22.689 17.308 1.00 70.50 141 LYS A O 1
ATOM 1069 N N . ARG A 1 142 ? -13.824 -24.302 16.249 1.00 61.97 142 ARG A N 1
ATOM 1070 C CA . ARG A 1 142 ? -14.991 -25.144 15.936 1.00 61.97 142 ARG A CA 1
ATOM 1071 C C . ARG A 1 142 ? -15.349 -26.122 17.053 1.00 61.97 142 ARG A C 1
ATOM 1073 O O . ARG A 1 142 ? -16.496 -26.551 17.095 1.00 61.97 142 ARG A O 1
ATOM 1080 N N . THR A 1 143 ? -14.407 -26.466 17.928 1.00 60.84 143 THR A N 1
ATOM 1081 C CA . THR A 1 143 ? -14.605 -27.518 18.941 1.00 60.84 143 THR A CA 1
ATOM 1082 C C . THR A 1 143 ? -14.912 -26.985 20.338 1.00 60.84 143 THR A C 1
ATOM 1084 O O . THR A 1 143 ? -15.300 -27.768 21.198 1.00 60.84 143 THR A O 1
ATOM 1087 N N . SER A 1 144 ? -14.789 -25.677 20.576 1.00 62.16 144 SER A N 1
ATOM 1088 C CA . SER A 1 144 ? -15.259 -25.054 21.818 1.00 62.16 144 SER A CA 1
ATOM 1089 C C . SER A 1 144 ? -16.677 -24.515 21.619 1.00 62.16 144 SER A C 1
ATOM 1091 O O . SER A 1 144 ? -16.820 -23.404 21.098 1.00 62.16 144 SER A O 1
ATOM 1093 N N . PRO A 1 145 ? -17.738 -25.255 21.996 1.00 68.12 145 PRO A N 1
ATOM 1094 C CA . PRO A 1 145 ? -19.045 -24.636 22.136 1.00 68.12 145 PRO A CA 1
ATOM 1095 C C . PRO A 1 145 ? -18.919 -23.497 23.161 1.00 68.12 145 PRO A C 1
ATOM 1097 O O . PRO A 1 145 ? -18.228 -23.669 24.172 1.00 68.12 145 PRO A O 1
ATOM 1100 N N . PRO A 1 146 ? -19.532 -22.323 22.921 1.00 69.50 146 PRO A N 1
ATOM 1101 C CA . PRO A 1 146 ? -19.647 -21.331 23.976 1.00 69.50 146 PRO A CA 1
ATOM 1102 C C . PRO A 1 146 ? -20.294 -22.023 25.177 1.00 69.50 146 PRO A C 1
ATOM 1104 O O . PRO A 1 146 ? -21.282 -22.741 25.013 1.00 69.50 146 PRO A O 1
ATOM 1107 N N . ILE A 1 147 ? -19.716 -21.843 26.366 1.00 72.56 147 ILE A N 1
ATOM 1108 C CA . ILE A 1 147 ? -20.371 -22.242 27.611 1.00 72.56 147 ILE A CA 1
ATOM 1109 C C . ILE A 1 147 ? -21.603 -21.343 27.720 1.00 72.56 147 ILE A C 1
ATOM 1111 O O . ILE A 1 147 ? -21.532 -20.220 28.213 1.00 72.56 147 ILE A O 1
ATOM 1115 N N . ALA A 1 148 ? -22.711 -21.799 27.146 1.00 74.88 148 ALA A N 1
ATOM 1116 C CA . ALA A 1 148 ? -24.002 -21.174 27.307 1.00 74.88 148 ALA A CA 1
ATOM 1117 C C . ALA A 1 148 ? -24.452 -21.492 28.730 1.00 74.88 148 ALA A C 1
ATOM 1119 O O . ALA A 1 148 ? -24.566 -22.661 29.107 1.00 74.88 148 ALA A O 1
ATOM 1120 N N . LEU A 1 149 ? -24.651 -20.449 29.534 1.00 79.19 149 LEU A N 1
ATOM 1121 C CA . LEU A 1 149 ? -25.317 -20.597 30.820 1.00 79.19 149 LEU A CA 1
ATOM 1122 C C . LEU A 1 149 ? -26.688 -21.247 30.562 1.00 79.19 149 LEU A C 1
ATOM 1124 O O . LEU A 1 149 ? -27.402 -20.774 29.672 1.00 79.19 149 LEU A O 1
ATOM 1128 N N . PRO A 1 150 ? -27.049 -22.325 31.283 1.00 86.31 150 PRO A N 1
ATOM 1129 C CA . PRO A 1 150 ? -28.357 -22.945 31.131 1.00 86.31 150 PRO A CA 1
ATOM 1130 C C . PRO A 1 150 ? -29.461 -21.900 31.363 1.00 86.31 150 PRO A C 1
ATOM 1132 O O . PRO A 1 150 ? -29.330 -21.097 32.297 1.00 86.31 150 PRO A O 1
ATOM 1135 N N . PRO A 1 151 ? -30.524 -21.871 30.540 1.00 83.31 151 PRO A N 1
ATOM 1136 C CA . PRO A 1 151 ? -31.591 -20.873 30.652 1.00 83.31 151 PRO A CA 1
ATOM 1137 C C . PRO A 1 151 ? -32.217 -20.847 32.054 1.00 83.31 151 PRO A C 1
ATOM 1139 O O . PRO A 1 151 ? -32.558 -19.782 32.560 1.00 83.31 151 PRO A O 1
ATOM 1142 N N . GLU A 1 152 ? -32.229 -21.983 32.753 1.00 88.62 152 GLU A N 1
ATOM 1143 C CA . GLU A 1 152 ? -32.736 -22.115 34.118 1.00 88.62 152 GLU A CA 1
ATOM 1144 C C . GLU A 1 152 ? -31.926 -21.297 35.136 1.00 88.62 152 GLU A C 1
ATOM 1146 O O . GLU A 1 152 ? -32.460 -20.869 36.160 1.00 88.62 152 GLU A O 1
ATOM 1151 N N . VAL A 1 153 ? -30.628 -21.083 34.891 1.00 88.38 153 VAL A N 1
ATOM 1152 C CA . VAL A 1 153 ? -29.781 -20.224 35.734 1.00 88.38 153 VAL A CA 1
ATOM 1153 C C . VAL A 1 153 ? -30.124 -18.755 35.492 1.00 88.38 153 VAL A C 1
ATOM 1155 O O . VAL A 1 153 ? -30.221 -17.998 36.456 1.00 88.38 153 VAL A O 1
ATOM 1158 N N . GLY A 1 154 ? -30.370 -18.368 34.236 1.00 88.81 154 GLY A N 1
ATOM 1159 C CA . GLY A 1 154 ? -30.836 -17.024 33.882 1.00 88.81 154 GLY A CA 1
ATOM 1160 C C . GLY A 1 154 ? -32.183 -16.697 34.527 1.00 88.81 154 GLY A C 1
ATOM 1161 O O . GLY A 1 154 ? -32.320 -15.664 35.180 1.00 88.81 154 GLY A O 1
ATOM 1162 N N . ASP A 1 155 ? -33.135 -17.627 34.456 1.00 92.12 155 ASP A N 1
ATOM 1163 C CA . ASP A 1 155 ? -34.461 -17.468 35.059 1.00 92.12 155 ASP A CA 1
ATOM 1164 C C . ASP A 1 155 ? -34.396 -17.354 36.587 1.00 92.12 155 ASP A C 1
ATOM 1166 O O . ASP A 1 155 ? -35.102 -16.548 37.197 1.00 92.12 155 ASP A O 1
ATOM 1170 N N . ARG A 1 156 ? -33.518 -18.130 37.235 1.00 91.56 156 ARG A N 1
ATOM 1171 C CA . ARG A 1 156 ? -33.286 -18.024 38.684 1.00 91.56 156 ARG A CA 1
ATOM 1172 C C . ARG A 1 156 ? -32.716 -16.663 39.065 1.00 91.56 156 ARG A C 1
ATOM 1174 O O . ARG A 1 156 ? -33.165 -16.098 40.056 1.00 91.56 156 ARG A O 1
ATOM 1181 N N . LEU A 1 157 ? -31.772 -16.129 38.293 1.00 92.12 157 LEU A N 1
ATOM 1182 C CA . LEU A 1 157 ? -31.204 -14.801 38.539 1.00 92.12 157 LEU A CA 1
ATOM 1183 C C . LEU A 1 157 ? -32.251 -13.697 38.355 1.00 92.12 157 LEU A C 1
ATOM 1185 O O . LEU A 1 157 ? -32.371 -12.843 39.225 1.00 92.12 157 LEU A O 1
ATOM 1189 N N . ALA A 1 158 ? -33.077 -13.772 37.309 1.00 91.56 158 ALA A N 1
ATOM 1190 C CA . ALA A 1 158 ? -34.174 -12.827 37.089 1.00 91.56 158 ALA A CA 1
ATOM 1191 C C . ALA A 1 158 ? -35.254 -12.899 38.189 1.00 91.56 158 ALA A C 1
ATOM 1193 O O . ALA A 1 158 ? -35.895 -11.905 38.532 1.00 91.56 158 ALA A O 1
ATOM 1194 N N . ASN A 1 159 ? -35.478 -14.080 38.771 1.00 93.12 159 ASN A N 1
ATOM 1195 C CA . ASN A 1 159 ? -36.352 -14.232 39.937 1.00 93.12 159 ASN A CA 1
ATOM 1196 C C . ASN A 1 159 ? -35.726 -13.642 41.205 1.00 93.12 159 ASN A C 1
ATOM 1198 O O . ASN A 1 159 ? -36.437 -13.031 42.000 1.00 93.12 159 ASN A O 1
ATOM 1202 N N . LEU A 1 160 ? -34.414 -13.807 41.389 1.00 94.75 160 LEU A N 1
ATOM 1203 C CA . LEU A 1 160 ? -33.686 -13.206 42.505 1.00 94.75 160 LEU A CA 1
ATOM 1204 C C . LEU A 1 160 ? -33.674 -11.680 42.405 1.00 94.75 160 LEU A C 1
ATOM 1206 O O . LEU A 1 160 ? -33.922 -11.027 43.408 1.00 94.75 160 LEU A O 1
ATOM 1210 N N . GLU A 1 161 ? -33.464 -11.119 41.216 1.00 94.94 161 GLU A N 1
ATOM 1211 C CA . GLU A 1 161 ? -33.511 -9.674 40.965 1.00 94.94 161 GLU A CA 1
ATOM 1212 C C . GLU A 1 161 ? -34.869 -9.081 41.362 1.00 94.94 161 GLU A C 1
ATOM 1214 O O . GLU A 1 161 ? -34.931 -8.203 42.220 1.00 94.94 161 GLU A O 1
ATOM 1219 N N . ARG A 1 162 ? -35.969 -9.664 40.867 1.00 95.19 162 ARG A N 1
ATOM 1220 C CA . ARG A 1 162 ? -37.332 -9.257 41.253 1.00 95.19 162 ARG A CA 1
ATOM 1221 C C . ARG A 1 162 ? -37.607 -9.426 42.748 1.00 95.19 162 ARG A C 1
ATOM 1223 O O . ARG A 1 162 ? -38.305 -8.613 43.349 1.00 95.19 162 ARG A O 1
ATOM 1230 N N . GLY A 1 163 ? -37.072 -10.484 43.359 1.00 96.19 163 GLY A N 1
ATOM 1231 C CA . GLY A 1 163 ? -37.168 -10.702 44.802 1.00 96.19 163 GLY A CA 1
ATOM 1232 C C . GLY A 1 163 ? -36.436 -9.622 45.601 1.00 96.19 163 GLY A C 1
ATOM 1233 O O . GLY A 1 163 ? -36.966 -9.133 46.594 1.00 96.19 163 GLY A O 1
ATOM 1234 N N . VAL A 1 164 ? -35.249 -9.214 45.151 1.00 95.44 164 VAL A N 1
ATOM 1235 C CA . VAL A 1 164 ? -34.460 -8.143 45.774 1.00 95.44 164 VAL A CA 1
ATOM 1236 C C . VAL A 1 164 ? -35.160 -6.792 45.633 1.00 95.44 164 VAL A C 1
ATOM 1238 O O . VAL A 1 164 ? -35.241 -6.061 46.618 1.00 95.44 164 VAL A O 1
ATOM 1241 N N . GLU A 1 165 ? -35.726 -6.480 44.466 1.00 96.19 165 GLU A N 1
ATOM 1242 C CA . GLU A 1 165 ? -36.522 -5.260 44.260 1.00 96.19 165 GLU A CA 1
ATOM 1243 C C . GLU A 1 165 ? -37.743 -5.206 45.190 1.00 96.19 165 GLU A C 1
ATOM 1245 O O . GLU A 1 165 ? -38.002 -4.183 45.824 1.00 96.19 165 GLU A O 1
ATOM 1250 N N . ALA A 1 166 ? -38.462 -6.323 45.345 1.00 95.69 166 ALA A N 1
ATOM 1251 C CA . ALA A 1 166 ? -39.596 -6.406 46.264 1.00 95.69 166 ALA A CA 1
ATOM 1252 C C . ALA A 1 166 ? -39.173 -6.224 47.731 1.00 95.69 166 ALA A C 1
ATOM 1254 O O . ALA A 1 166 ? -39.844 -5.526 48.490 1.00 95.69 166 ALA A O 1
ATOM 1255 N N . VAL A 1 167 ? -38.039 -6.812 48.130 1.00 94.31 167 VAL A N 1
ATOM 1256 C CA . VAL A 1 167 ? -37.477 -6.626 49.476 1.00 94.31 167 VAL A CA 1
ATOM 1257 C C . VAL A 1 167 ? -37.077 -5.170 49.705 1.00 94.31 167 VAL A C 1
ATOM 1259 O O . VAL A 1 167 ? -37.325 -4.651 50.790 1.00 94.31 167 VAL A O 1
ATOM 1262 N N . ALA A 1 168 ? -36.507 -4.490 48.707 1.00 94.75 168 ALA A N 1
ATOM 1263 C CA . ALA A 1 168 ? -36.138 -3.081 48.827 1.00 94.75 168 ALA A CA 1
ATOM 1264 C C . ALA A 1 168 ? -37.360 -2.193 49.126 1.00 94.75 168 ALA A C 1
ATOM 1266 O O . ALA A 1 168 ? -37.311 -1.382 50.052 1.00 94.75 168 ALA A O 1
ATOM 1267 N N . ILE A 1 169 ? -38.473 -2.412 48.417 1.00 94.19 169 ILE A N 1
ATOM 1268 C CA . ILE A 1 169 ? -39.734 -1.685 48.638 1.00 94.19 169 ILE A CA 1
ATOM 1269 C C . ILE A 1 169 ? -40.331 -2.015 50.014 1.00 94.19 169 ILE A C 1
ATOM 1271 O O . ILE A 1 169 ? -40.790 -1.124 50.729 1.00 94.19 169 ILE A O 1
ATOM 1275 N N . GLU A 1 170 ? -40.320 -3.286 50.424 1.00 94.19 170 GLU A N 1
ATOM 1276 C CA . GLU A 1 170 ? -40.887 -3.676 51.720 1.00 94.19 170 GLU A CA 1
ATOM 1277 C C . GLU A 1 170 ? -40.060 -3.106 52.886 1.00 94.19 170 GLU A C 1
ATOM 1279 O O . GLU A 1 170 ? -40.631 -2.689 53.891 1.00 94.19 170 GLU A O 1
ATOM 1284 N N . VAL A 1 171 ? -38.730 -3.008 52.747 1.00 94.19 171 VAL A N 1
ATOM 1285 C CA . VAL A 1 171 ? -37.849 -2.366 53.741 1.00 94.19 171 VAL A CA 1
ATOM 1286 C C . VAL A 1 171 ? -38.129 -0.867 53.852 1.00 94.19 171 VAL A C 1
ATOM 1288 O O . VAL A 1 171 ? -38.207 -0.354 54.970 1.00 94.19 171 VAL A O 1
ATOM 1291 N N . GLU A 1 172 ? -38.324 -0.174 52.729 1.00 93.31 172 GLU A N 1
ATOM 1292 C CA . GLU A 1 172 ? -38.742 1.233 52.720 1.00 93.31 172 GLU A CA 1
ATOM 1293 C C . GLU A 1 172 ? -40.076 1.404 53.462 1.00 93.31 172 GLU A C 1
ATOM 1295 O O . GLU A 1 172 ? -40.176 2.196 54.404 1.00 93.31 172 GLU A O 1
ATOM 1300 N N . ARG A 1 173 ? -41.062 0.554 53.149 1.00 93.00 173 ARG A N 1
ATOM 1301 C CA . ARG A 1 173 ? -42.380 0.565 53.795 1.00 93.00 173 ARG A CA 1
ATOM 1302 C C . ARG A 1 173 ? -42.328 0.236 55.290 1.00 93.00 173 ARG A C 1
ATOM 1304 O O . ARG A 1 173 ? -43.042 0.851 56.083 1.00 93.00 173 ARG A O 1
ATOM 1311 N N . LEU A 1 174 ? -41.489 -0.715 55.708 1.00 89.44 174 LEU A N 1
ATOM 1312 C CA . LEU A 1 174 ? -41.268 -1.042 57.123 1.00 89.44 174 LEU A CA 1
ATOM 1313 C C . LEU A 1 174 ? -40.618 0.122 57.874 1.00 89.44 174 LEU A C 1
ATOM 1315 O O . LEU A 1 174 ? -41.012 0.409 59.006 1.00 89.44 174 LEU A O 1
ATOM 1319 N N . GLY A 1 175 ? -39.659 0.805 57.247 1.00 89.19 175 GLY A N 1
ATOM 1320 C CA . GLY A 1 175 ? -39.044 2.007 57.803 1.00 89.19 175 GLY A CA 1
ATOM 1321 C C . GLY A 1 175 ? -40.068 3.120 58.029 1.00 89.19 175 GLY A C 1
ATOM 1322 O O . GLY A 1 175 ? -40.097 3.736 59.099 1.00 89.19 175 GLY A O 1
ATOM 1323 N N . GLU A 1 176 ? -40.968 3.333 57.070 1.00 89.88 176 GLU A N 1
ATOM 1324 C CA . GLU A 1 176 ? -42.069 4.291 57.204 1.00 89.88 176 GLU A CA 1
ATOM 1325 C C . GLU A 1 176 ? -43.073 3.884 58.288 1.00 89.88 176 GLU A C 1
ATOM 1327 O O . GLU A 1 176 ? -43.452 4.718 59.112 1.00 89.88 176 GLU A O 1
ATOM 1332 N N . GLY A 1 177 ? -43.445 2.603 58.362 1.00 86.44 177 GLY A N 1
ATOM 1333 C CA . GLY A 1 177 ? -44.338 2.083 59.400 1.00 86.44 177 GLY A CA 1
ATOM 1334 C C . GLY A 1 177 ? -43.772 2.266 60.812 1.00 86.44 177 GLY A C 1
ATOM 1335 O O . GLY A 1 177 ? -44.476 2.715 61.718 1.00 86.44 177 GLY A O 1
ATOM 1336 N N . GLN A 1 178 ? -42.478 1.996 61.000 1.00 88.50 178 GLN A N 1
ATOM 1337 C CA . GLN A 1 178 ? -41.794 2.212 62.281 1.00 88.50 178 GLN A CA 1
ATOM 1338 C C . GLN A 1 178 ? -41.711 3.700 62.648 1.00 88.50 178 GLN A C 1
ATOM 1340 O O . GLN A 1 178 ? -41.934 4.081 63.805 1.00 88.50 178 GLN A O 1
ATOM 1345 N N . ARG A 1 179 ? -41.444 4.566 61.664 1.00 85.44 179 ARG A N 1
ATOM 1346 C CA . ARG A 1 179 ? -41.427 6.020 61.859 1.00 85.44 179 ARG A CA 1
ATOM 1347 C C . ARG A 1 179 ? -42.812 6.554 62.220 1.00 85.44 179 ARG A C 1
ATOM 1349 O O . ARG A 1 179 ? -42.917 7.389 63.119 1.00 85.44 179 ARG A O 1
ATOM 1356 N N . PHE A 1 180 ? -43.859 6.037 61.584 1.00 92.25 180 PHE A N 1
ATOM 1357 C CA . PHE A 1 180 ? -45.245 6.409 61.850 1.00 92.25 180 PHE A CA 1
ATOM 1358 C C . PHE A 1 180 ? -45.676 6.033 63.272 1.00 92.25 180 PHE A C 1
ATOM 1360 O O . PHE A 1 180 ? -46.190 6.881 63.998 1.00 92.25 180 PHE A O 1
ATOM 1367 N N . VAL A 1 181 ? -45.396 4.803 63.722 1.00 92.31 181 VAL A N 1
ATOM 1368 C CA . VAL A 1 181 ? -45.714 4.367 65.097 1.00 92.31 181 VAL A CA 1
ATOM 1369 C C . VAL A 1 181 ? -44.995 5.229 66.135 1.00 92.31 181 VAL A C 1
ATOM 1371 O O . VAL A 1 181 ? -45.601 5.649 67.119 1.00 92.31 181 VAL A O 1
ATOM 1374 N N . THR A 1 182 ? -43.723 5.551 65.900 1.00 88.69 182 THR A N 1
ATOM 1375 C CA . THR A 1 182 ? -42.954 6.417 66.806 1.00 88.69 182 THR A CA 1
ATOM 1376 C C . THR A 1 182 ? -43.541 7.831 66.867 1.00 88.69 182 THR A C 1
ATOM 1378 O O . THR A 1 182 ? -43.679 8.395 67.953 1.00 88.69 182 THR A O 1
ATOM 1381 N N . GLN A 1 183 ? -43.937 8.399 65.722 1.00 89.62 183 GLN A N 1
ATOM 1382 C CA . GLN A 1 183 ? -44.610 9.701 65.675 1.00 89.62 183 GLN A CA 1
ATOM 1383 C C . GLN A 1 183 ? -45.958 9.671 66.404 1.00 89.62 183 GLN A C 1
ATOM 1385 O O . GLN A 1 183 ? -46.235 10.579 67.184 1.00 89.62 183 GLN A O 1
ATOM 1390 N N . LEU A 1 184 ? -46.746 8.608 66.221 1.00 92.19 184 LEU A N 1
ATOM 1391 C CA . LEU A 1 184 ? -48.051 8.435 66.857 1.00 92.19 184 LEU A CA 1
ATOM 1392 C C . LEU A 1 184 ? -47.941 8.313 68.385 1.00 92.19 184 LEU A C 1
ATOM 1394 O O . LEU A 1 184 ? -48.727 8.921 69.114 1.00 92.19 184 LEU A O 1
ATOM 1398 N N . LEU A 1 185 ? -46.952 7.564 68.884 1.00 91.44 185 LEU A N 1
ATOM 1399 C CA . LEU A 1 185 ? -46.660 7.469 70.319 1.00 91.44 185 LEU A CA 1
ATOM 1400 C C . LEU A 1 185 ? -46.236 8.831 70.883 1.00 91.44 185 LEU A C 1
ATOM 1402 O O . LEU A 1 185 ? -46.786 9.278 71.888 1.00 91.44 185 LEU A O 1
ATOM 1406 N N . ALA A 1 186 ? -45.333 9.535 70.195 1.00 91.12 186 ALA A N 1
ATOM 1407 C CA . ALA A 1 186 ? -44.883 10.865 70.604 1.00 91.12 186 ALA A CA 1
ATOM 1408 C C . ALA A 1 186 ? -46.003 11.926 70.558 1.00 91.12 186 ALA A C 1
ATOM 1410 O O . ALA A 1 186 ? -46.000 12.878 71.343 1.00 91.12 186 ALA A O 1
ATOM 1411 N N . GLU A 1 187 ? -46.958 11.807 69.636 1.00 92.69 187 GLU A N 1
ATOM 1412 C CA . GLU A 1 187 ? -48.148 12.662 69.574 1.00 92.69 187 GLU A CA 1
ATOM 1413 C C . GLU A 1 187 ? -49.135 12.335 70.700 1.00 92.69 187 GLU A C 1
ATOM 1415 O O . GLU A 1 187 ? -49.639 13.243 71.362 1.00 92.69 187 GLU A O 1
ATOM 1420 N N . SER A 1 188 ? -49.347 11.047 70.983 1.00 88.56 188 SER A N 1
ATOM 1421 C CA . SER A 1 188 ? -50.187 10.577 72.091 1.00 88.56 188 SER A CA 1
ATOM 1422 C C . SER A 1 188 ? -49.652 11.039 73.451 1.00 88.56 188 SER A C 1
ATOM 1424 O O . SER A 1 188 ? -50.427 11.467 74.307 1.00 88.56 188 SER A O 1
ATOM 1426 N N . ASP A 1 189 ? -48.331 11.013 73.647 1.00 90.75 189 ASP A N 1
ATOM 1427 C CA . ASP A 1 189 ? -47.669 11.544 74.844 1.00 90.75 189 ASP A CA 1
ATOM 1428 C C . ASP A 1 189 ? -47.851 13.054 74.977 1.00 90.75 189 ASP A C 1
ATOM 1430 O O . ASP A 1 189 ? -48.257 13.534 76.038 1.00 90.75 189 ASP A O 1
ATOM 1434 N N . ARG A 1 190 ? -47.640 13.808 73.890 1.00 91.44 190 ARG A N 1
ATOM 1435 C CA . ARG A 1 190 ? -47.881 15.259 73.870 1.00 91.44 190 ARG A CA 1
ATOM 1436 C C . ARG A 1 190 ? -49.334 15.603 74.183 1.00 91.44 190 ARG A C 1
ATOM 1438 O O . ARG A 1 190 ? -49.592 16.518 74.962 1.00 91.44 190 ARG A O 1
ATOM 1445 N N . ARG A 1 191 ? -50.289 14.852 73.629 1.00 90.44 191 ARG A N 1
ATOM 1446 C CA . ARG A 1 191 ? -51.722 15.059 73.870 1.00 90.44 191 ARG A CA 1
ATOM 1447 C C . ARG A 1 191 ? -52.103 14.755 75.319 1.00 90.44 191 ARG A C 1
ATOM 1449 O O . ARG A 1 191 ? -52.846 15.526 75.918 1.00 90.44 191 ARG A O 1
ATOM 1456 N N . ARG A 1 192 ? -51.546 13.694 75.916 1.00 88.69 192 ARG A N 1
ATOM 1457 C CA . ARG A 1 192 ? -51.717 13.394 77.351 1.00 88.69 192 ARG A CA 1
ATOM 1458 C C . ARG A 1 192 ? -51.146 14.494 78.247 1.00 88.69 192 ARG A C 1
ATOM 1460 O O . ARG A 1 192 ? -51.805 14.886 79.205 1.00 88.69 192 ARG A O 1
ATOM 1467 N N . GLN A 1 193 ? -49.962 15.017 77.931 1.00 87.25 193 GLN A N 1
ATOM 1468 C CA . GLN A 1 193 ? -49.349 16.115 78.685 1.00 87.25 193 GLN A CA 1
ATOM 1469 C C . GLN A 1 193 ? -50.158 17.415 78.586 1.00 87.25 193 GLN A C 1
ATOM 1471 O O . GLN A 1 193 ? -50.314 18.106 79.589 1.00 87.25 193 GLN A O 1
ATOM 1476 N N . ALA A 1 194 ? -50.718 17.727 77.413 1.00 85.56 194 ALA A N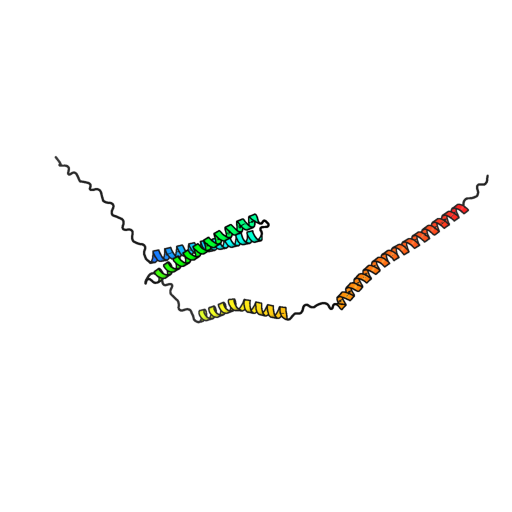 1
ATOM 1477 C CA . ALA A 1 194 ? -51.584 18.891 77.228 1.00 85.56 194 ALA A CA 1
ATOM 1478 C C . ALA A 1 194 ? -52.858 18.806 78.087 1.00 85.56 194 ALA A C 1
ATOM 1480 O O . ALA A 1 194 ? -53.194 19.766 78.777 1.00 85.56 194 ALA A O 1
ATOM 1481 N N . LEU A 1 195 ? -53.513 17.639 78.118 1.00 84.50 195 LEU A N 1
ATOM 1482 C CA . LEU A 1 195 ? -54.693 17.401 78.957 1.00 84.50 195 LEU A CA 1
ATOM 1483 C C . LEU A 1 195 ? -54.362 17.487 80.458 1.00 84.50 195 LEU A C 1
ATOM 1485 O O . LEU A 1 195 ? -55.123 18.069 81.228 1.00 84.50 195 LEU A O 1
ATOM 1489 N N . ALA A 1 196 ? -53.203 16.965 80.875 1.00 81.25 196 ALA A N 1
ATOM 1490 C CA . ALA A 1 196 ? -52.735 17.083 82.256 1.00 81.25 196 ALA A CA 1
ATOM 1491 C C . ALA A 1 196 ? -52.444 18.547 82.645 1.00 81.25 196 ALA A C 1
ATOM 1493 O O . ALA A 1 196 ? -52.842 18.987 83.723 1.00 81.25 196 ALA A O 1
ATOM 1494 N N . ALA A 1 197 ? -51.814 19.325 81.760 1.00 78.75 197 ALA A N 1
ATOM 1495 C CA . ALA A 1 197 ? -51.542 20.746 81.980 1.00 78.75 197 ALA A CA 1
ATOM 1496 C C . ALA A 1 197 ? -52.825 21.595 82.045 1.00 78.75 197 ALA A C 1
ATOM 1498 O O . ALA A 1 197 ? -52.888 22.557 82.807 1.00 78.75 197 ALA A O 1
ATOM 1499 N N . GLU A 1 198 ? -53.857 21.229 81.283 1.00 74.44 198 GLU A N 1
ATOM 1500 C CA . GLU A 1 198 ? -55.167 21.882 81.324 1.00 74.44 198 GLU A CA 1
ATOM 1501 C C . GLU A 1 198 ? -55.924 21.572 82.623 1.00 74.44 198 GLU A C 1
ATOM 1503 O O . GLU A 1 198 ? -56.476 22.484 83.232 1.00 74.44 198 GLU A O 1
ATOM 1508 N N . SER A 1 199 ? -55.846 20.334 83.123 1.00 71.50 199 SER A N 1
ATOM 1509 C CA . SER A 1 199 ? -56.397 19.962 84.437 1.00 71.50 199 SER A CA 1
ATOM 1510 C C . SER A 1 199 ? -55.635 20.551 85.635 1.00 71.50 199 SER A C 1
ATOM 1512 O O . SER A 1 199 ? -56.188 20.656 86.726 1.00 71.50 199 SER A O 1
ATOM 1514 N N . ALA A 1 200 ? -54.374 20.949 85.439 1.00 67.12 200 ALA A N 1
ATOM 1515 C CA . ALA A 1 200 ? -53.526 21.561 86.461 1.00 67.12 200 ALA A CA 1
ATOM 1516 C C . ALA A 1 200 ? -53.617 23.097 86.498 1.00 67.12 200 ALA A C 1
ATOM 1518 O O . ALA A 1 200 ? -52.961 23.717 87.334 1.00 67.12 200 ALA A O 1
ATOM 1519 N N . ARG A 1 201 ? -54.413 23.729 85.620 1.00 66.38 201 ARG A N 1
ATOM 1520 C CA . ARG A 1 201 ? -54.754 25.151 85.756 1.00 66.38 201 ARG A CA 1
ATOM 1521 C C . ARG A 1 201 ? -55.740 25.296 86.921 1.00 66.38 201 ARG A C 1
ATOM 1523 O O . ARG A 1 201 ? -56.880 24.859 86.773 1.00 66.38 201 ARG A O 1
ATOM 1530 N N . PRO A 1 202 ? -55.350 25.883 88.070 1.00 61.31 202 PRO A N 1
ATOM 1531 C CA . PRO A 1 202 ? -56.307 26.142 89.134 1.00 61.31 202 PRO A CA 1
ATOM 1532 C C . PRO A 1 202 ? -57.374 27.099 88.599 1.00 61.31 202 PRO A C 1
ATOM 1534 O O . PRO A 1 202 ? -57.047 28.100 87.956 1.00 61.31 202 PRO A O 1
ATOM 1537 N N . GLY A 1 203 ? -58.641 26.748 88.827 1.00 61.75 203 GLY A N 1
ATOM 1538 C CA . GLY A 1 203 ? -59.783 27.588 88.499 1.00 61.75 203 GLY A CA 1
ATOM 1539 C C . GLY A 1 203 ? -59.622 28.937 89.180 1.00 61.75 203 GLY A C 1
ATOM 1540 O O . GLY A 1 203 ? -59.807 29.054 90.387 1.00 61.75 203 GLY A O 1
ATOM 1541 N N . ASN A 1 204 ? -59.235 29.944 88.403 1.00 59.78 204 ASN A N 1
ATOM 1542 C CA . ASN A 1 204 ? -59.301 31.329 88.825 1.00 59.78 204 ASN A CA 1
ATOM 1543 C C . ASN A 1 204 ? -60.768 31.748 88.654 1.00 59.78 204 ASN A C 1
ATOM 1545 O O . ASN A 1 204 ? -61.145 32.348 87.647 1.00 59.78 204 ASN A O 1
ATOM 1549 N N . GLU A 1 205 ? -61.611 31.296 89.584 1.00 53.50 205 GLU A N 1
ATOM 1550 C CA . GLU A 1 205 ? -62.946 31.850 89.764 1.00 53.50 205 GLU A CA 1
ATOM 1551 C C . GLU A 1 205 ? -62.813 33.221 90.438 1.00 53.50 205 GLU A C 1
ATOM 1553 O O . GLU A 1 205 ? -62.223 33.320 91.510 1.00 53.50 205 GLU A O 1
ATOM 1558 N N . LEU A 1 206 ? -63.358 34.223 89.735 1.00 47.34 206 LEU A N 1
ATOM 1559 C CA . LEU A 1 206 ? -63.994 35.468 90.199 1.00 47.34 206 LEU A CA 1
ATOM 1560 C C . LEU A 1 206 ? -63.253 36.346 91.224 1.00 47.34 206 LEU A C 1
ATOM 1562 O O . LEU A 1 206 ? -63.231 36.017 92.428 1.00 47.34 206 LEU A O 1
#

Sequence (206 aa):
MPQSSVTSEQPGTPTPQARTAPSATEMYEAARLARNELRNQQDELQAERRRVREQIRSSTGEADTKGLEGRLAVLDARIADVEKQISAADQVVAARAAVPGVIVNTPSTPADPTEIIGMGMGFSLVLLLPISIAYARRLWKRTSPPIALPPEVGDRLANLERGVEAVAIEVERLGEGQRFVTQLLAESDRRRQALAAESARPGNEL

Secondary structure (DSSP, 8-state):
-------------------PPPPHHHHHHHHHHHHHHHHHHHHHHHHHHHHHHHHHHH---HHHHHHHHHHHHHHHHHHHHHHHHHHHHHHHHHHHHTSTT-S-----PPPPHHHHHHHHHHHHHHHHHHHHHHHHHHHHHHH----PPPHHHHHHHHHHHHHHHHHHHHHHHHHHHHHHHHHHHHHHHHHHHHHHHHHTS-----

pLDDT: mean 81.96, std 15.0, range [41.47, 98.06]

Foldseek 3Di:
DDDDDDDDPDPDDPDPPPPDDDDLQSQLVVLVVVLVVLVVVLVVLVVVLVVLVVVLVVDPDPVVNVVSVVVNVVSVVVNVVSVVVNVVSVVSNVVSVPDPPNDDPPPPDPQDPVNVVVVVVVVCCVPVVVVVVVVVVVVVVVPDDPPPDPVVVVVVVVVVVVVVVVVVVVVVVVVVVVVVVVVVVVVVVVVVVVVVVVVPPPPPDD